Protein AF-V4B164-F1 (afdb_monomer_lite)

Foldseek 3Di:
DDDDPVPDDPVADVVLVVLVVVLVVLQVVVVVVVVVDVPDPDDRLCVVCPVVLVVLVVVCVPDPDHDNVSVSVSSVVSSQSSQLSVLCCCCPVVPVVVVVVLLCVQLVVVVVQLLVQLCVQCVVLQQAADDPCSQVVSLVSSLVSCVVVVPPDVVQSVQKGKDFQCVVVPVVVVPPPDDDDDDDDDPPPRPTSLLRIWMGGNDDPPCCVLVPPVLSVLSRLLSSLLSLLSSLLVLLVVLVVLCVVVVPDDQDPVNVVLVVVSVVLNVVSVVLNCCLVPVQVVVLVVQLVVQSVVDSGNVSNSVSSVVSSVSSCVSNCVPVVVVSVVVSVSSVVSNVSSVVSVVVSDDD

InterPro domains:
  IPR007259 Gamma-tubulin complex component protein [PTHR19302] (4-344)
  IPR040457 Gamma tubulin complex component, C-terminal [PF04130] (96-343)
  IPR041470 Gamma tubulin complex component protein, N-terminal [PF17681] (2-93)
  IPR042241 Gamma tubulin complex component, C-terminal domain superfamily [G3DSA:1.20.120.1900] (96-348)

Radius of gyration: 26.88 Å; chains: 1; bounding box: 70×43×90 Å

Organism: Lottia gigantea (NCBI:txid225164)

Secondary structure (DSSP, 8-state):
----GGGS-TTS-HHHHHHHHHHHHHHHHHHHHHHH-TT-----TTTTTHHHHHHHHHHHHT-SS--HHHHHHHHHHHHHHHHHHHHIIIIIIS-HHHHHHHHHHHHT---HHHHHHHHHHHHHHHSSPPPTTHHHHHHHHHHHHHHHTT-S-HHHHHHEEEEE-GGGTGGGGGGSSS--------------GGGGEEEEE-PPTTGGGTS-HHHHHHHHHHHHHHHHHHHHHHHHHHHHHHHHHTTTS---HHHHHHHHHHHHHHHHHHHHHHIIIIIIIIHHHHHHHHHHHH---HHHHHHHHHHHHHHHHHHTTSS-HHHHHHHHHHHHHHHHHHHHHHHHHS--

pLDDT: mean 81.32, std 16.78, range [24.28, 96.69]

Structure (mmCIF, N/CA/C/O backbone):
data_AF-V4B164-F1
#
_entry.id   AF-V4B164-F1
#
loop_
_atom_site.group_PDB
_atom_site.id
_atom_site.type_symbol
_atom_site.label_atom_id
_atom_site.label_alt_id
_atom_site.label_comp_id
_atom_site.label_asym_id
_atom_site.label_entity_i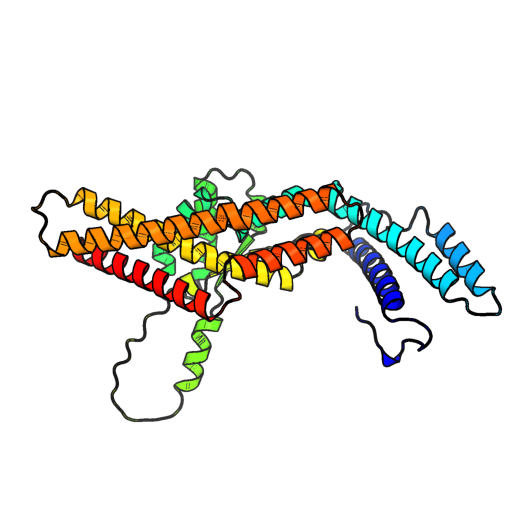d
_atom_site.label_seq_id
_atom_site.pdbx_PDB_ins_code
_atom_site.Cartn_x
_atom_site.Cartn_y
_atom_site.Cartn_z
_atom_site.occupancy
_atom_site.B_iso_or_equiv
_atom_site.auth_seq_id
_atom_site.auth_comp_id
_atom_site.auth_asym_id
_atom_site.auth_atom_id
_atom_site.pdbx_PDB_model_num
ATOM 1 N N . PHE A 1 1 ? -0.036 1.023 -23.096 1.00 75.75 1 PHE A N 1
ATOM 2 C CA . PHE A 1 1 ? 0.100 0.441 -24.445 1.00 75.75 1 PHE A CA 1
ATOM 3 C C . PHE A 1 1 ? 0.038 -1.083 -24.316 1.00 75.75 1 PHE A C 1
ATOM 5 O O . PHE A 1 1 ? -0.139 -1.573 -23.207 1.00 75.75 1 PHE A O 1
ATOM 12 N N . GLY A 1 2 ? 0.071 -1.855 -25.407 1.00 84.00 2 GLY A N 1
ATOM 13 C CA . GLY A 1 2 ? -0.006 -3.320 -25.327 1.00 84.00 2 GLY A CA 1
ATOM 14 C C . GLY A 1 2 ? 0.579 -4.005 -26.557 1.00 84.00 2 GLY A C 1
ATOM 15 O O . GLY A 1 2 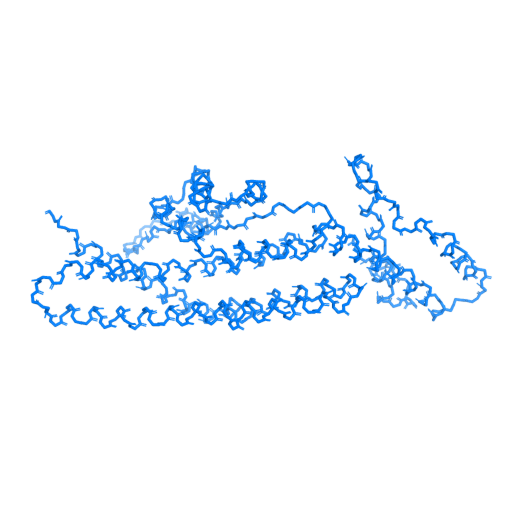? 0.511 -3.461 -27.658 1.00 84.00 2 GLY A O 1
ATOM 16 N N . ILE A 1 3 ? 1.166 -5.190 -26.373 1.00 87.00 3 ILE A N 1
ATOM 17 C CA . ILE A 1 3 ? 1.760 -5.963 -27.472 1.00 87.00 3 ILE A CA 1
ATOM 18 C C . ILE A 1 3 ? 0.650 -6.678 -28.242 1.00 87.00 3 ILE A C 1
ATOM 20 O O . ILE A 1 3 ? -0.055 -7.522 -27.691 1.00 87.00 3 ILE A O 1
ATOM 24 N N . GLN A 1 4 ? 0.523 -6.385 -29.534 1.00 90.50 4 GLN A N 1
ATOM 25 C CA . GLN A 1 4 ? -0.354 -7.133 -30.431 1.00 90.50 4 GLN A CA 1
ATOM 26 C C . GLN A 1 4 ? 0.403 -8.331 -31.008 1.00 90.50 4 GLN A C 1
ATOM 28 O O . GLN A 1 4 ? 1.154 -8.194 -31.971 1.00 90.50 4 GLN A O 1
ATOM 33 N N . ALA A 1 5 ? 0.191 -9.515 -30.423 1.00 86.12 5 ALA A N 1
ATOM 34 C CA . ALA A 1 5 ? 0.885 -10.745 -30.821 1.00 86.12 5 ALA A CA 1
ATOM 35 C C . ALA A 1 5 ? 0.722 -11.081 -32.317 1.00 86.12 5 ALA A C 1
ATOM 37 O O . ALA A 1 5 ? 1.647 -11.600 -32.929 1.00 86.12 5 ALA A O 1
ATOM 38 N N . ASN A 1 6 ? -0.412 -10.710 -32.921 1.00 88.81 6 ASN A N 1
ATOM 39 C CA . ASN A 1 6 ? -0.706 -10.959 -34.337 1.00 88.81 6 ASN A CA 1
ATOM 40 C C . ASN A 1 6 ? 0.160 -10.132 -35.304 1.00 88.81 6 ASN A C 1
ATOM 42 O O . ASN A 1 6 ? 0.270 -10.491 -36.471 1.00 88.81 6 ASN A O 1
ATOM 46 N N . LEU A 1 7 ? 0.743 -9.021 -34.839 1.00 90.56 7 LEU A N 1
ATOM 47 C CA . LEU A 1 7 ? 1.602 -8.140 -35.641 1.00 90.56 7 LEU A CA 1
ATOM 48 C C . LEU A 1 7 ? 3.093 -8.349 -35.350 1.00 90.56 7 LEU A C 1
ATOM 50 O O . LEU A 1 7 ? 3.935 -7.730 -35.999 1.00 90.56 7 LEU A O 1
ATOM 54 N N . LEU A 1 8 ? 3.432 -9.190 -34.369 1.00 90.75 8 LEU A N 1
ATOM 55 C CA . LEU A 1 8 ? 4.815 -9.448 -33.999 1.00 90.75 8 LEU A CA 1
ATOM 56 C C . LEU A 1 8 ? 5.434 -10.460 -34.980 1.00 90.75 8 LEU A C 1
ATOM 58 O O . LEU A 1 8 ? 4.917 -11.573 -35.101 1.00 90.75 8 LEU A O 1
ATOM 62 N N . PRO A 1 9 ? 6.548 -10.131 -35.659 1.00 90.69 9 PRO A N 1
ATOM 63 C CA . PRO A 1 9 ? 7.225 -11.089 -36.524 1.00 90.69 9 PRO A CA 1
ATOM 64 C C . PRO A 1 9 ? 7.684 -12.321 -35.735 1.00 90.69 9 PRO A C 1
ATOM 66 O O . PRO A 1 9 ? 8.306 -12.186 -34.684 1.00 90.69 9 PRO A O 1
ATOM 69 N N . GLY A 1 10 ? 7.434 -13.528 -36.256 1.00 88.81 10 GLY A N 1
ATOM 70 C CA . GLY A 1 10 ? 7.686 -14.783 -35.528 1.00 88.81 10 GLY A CA 1
ATOM 71 C C . GLY A 1 10 ? 9.153 -15.048 -35.156 1.00 88.81 10 GLY A C 1
ATOM 72 O O . GLY A 1 10 ? 9.426 -15.825 -34.246 1.00 88.81 10 GLY A O 1
ATOM 73 N N . TYR A 1 11 ? 10.102 -14.385 -35.821 1.00 89.12 11 TYR A N 1
ATOM 74 C CA . TYR A 1 11 ? 11.533 -14.454 -35.504 1.00 89.12 11 TYR A CA 1
ATOM 75 C C . TYR A 1 11 ? 11.961 -13.493 -34.379 1.00 89.12 11 TYR A C 1
ATOM 77 O O . TYR A 1 11 ? 13.109 -13.553 -33.937 1.00 89.12 11 TYR A O 1
ATOM 85 N N . ILE A 1 12 ? 11.071 -12.610 -33.906 1.00 91.69 12 ILE A N 1
ATOM 86 C CA . ILE A 1 12 ? 11.315 -11.716 -32.769 1.00 91.69 12 ILE A CA 1
ATOM 87 C C . ILE A 1 12 ? 10.631 -12.298 -31.528 1.00 91.69 12 ILE A C 1
ATOM 89 O O . ILE A 1 12 ? 9.403 -12.367 -31.463 1.00 91.69 12 ILE A O 1
ATOM 93 N N . PRO A 1 13 ? 11.398 -12.682 -30.496 1.00 91.94 13 PRO A N 1
ATOM 94 C CA . PRO A 1 13 ? 10.827 -13.163 -29.247 1.00 91.94 13 PRO A CA 1
ATOM 95 C C . PRO A 1 13 ? 9.985 -12.094 -28.536 1.00 91.94 13 PRO A C 1
ATOM 97 O O . PRO A 1 13 ? 10.382 -10.929 -28.463 1.00 91.94 13 PRO A O 1
ATOM 100 N N . ILE A 1 14 ? 8.895 -12.515 -27.884 1.00 90.69 14 ILE A N 1
ATOM 101 C CA . ILE A 1 14 ? 8.024 -11.634 -27.078 1.00 90.69 14 ILE A CA 1
ATOM 102 C C . ILE A 1 14 ? 8.832 -10.858 -26.026 1.00 90.69 14 ILE A C 1
ATOM 104 O O . ILE A 1 14 ? 8.605 -9.670 -25.835 1.00 90.69 14 ILE A O 1
ATOM 108 N N . ARG A 1 15 ? 9.847 -11.489 -25.417 1.00 91.25 15 ARG A N 1
ATOM 109 C CA . ARG A 1 15 ? 10.766 -10.836 -24.465 1.00 91.25 15 ARG A CA 1
ATOM 110 C C . ARG A 1 15 ? 11.450 -9.586 -25.036 1.00 91.25 15 ARG A C 1
ATOM 112 O O . ARG A 1 15 ? 11.636 -8.625 -24.304 1.00 91.25 15 ARG A O 1
ATOM 119 N N . VAL A 1 16 ? 11.807 -9.573 -26.325 1.00 92.19 16 VAL A N 1
ATOM 120 C CA . VAL A 1 16 ? 12.428 -8.405 -26.977 1.00 92.19 16 VAL A CA 1
ATOM 121 C C . VAL A 1 16 ? 11.370 -7.342 -27.269 1.00 92.19 16 VAL A C 1
ATOM 123 O O . VAL A 1 16 ? 11.601 -6.163 -27.019 1.00 92.19 16 VAL A O 1
ATOM 126 N N . ALA A 1 17 ? 10.179 -7.754 -27.709 1.00 92.25 17 ALA A N 1
ATOM 127 C CA . ALA A 1 17 ? 9.048 -6.849 -27.907 1.00 92.25 17 ALA A CA 1
ATOM 128 C C . ALA A 1 17 ? 8.632 -6.134 -26.609 1.00 92.25 17 ALA A C 1
ATOM 130 O O . ALA A 1 17 ? 8.354 -4.939 -26.639 1.00 92.25 17 ALA A O 1
ATOM 131 N N . SER A 1 18 ? 8.656 -6.823 -25.463 1.00 90.75 18 SER A N 1
ATOM 132 C CA . SER A 1 18 ? 8.394 -6.220 -24.149 1.00 90.75 18 SER A CA 1
ATOM 133 C C . SER A 1 18 ? 9.407 -5.135 -23.784 1.00 90.75 18 SER A C 1
ATOM 135 O O . SER A 1 18 ? 9.005 -4.091 -23.279 1.00 90.75 18 SER A O 1
ATOM 137 N N . LYS A 1 19 ? 10.697 -5.330 -24.097 1.00 92.12 19 LYS A N 1
ATOM 138 C CA . LYS A 1 19 ? 11.738 -4.306 -23.885 1.00 92.12 19 LYS A CA 1
ATOM 139 C C . LYS A 1 19 ? 11.482 -3.063 -24.742 1.00 92.12 19 LYS A C 1
ATOM 141 O O . LYS A 1 19 ? 11.600 -1.945 -24.253 1.00 92.12 19 LYS A O 1
ATOM 146 N N . ILE A 1 20 ? 11.098 -3.257 -26.007 1.00 92.38 20 ILE A N 1
ATOM 147 C CA . ILE A 1 20 ? 10.756 -2.158 -26.927 1.00 92.38 20 ILE A CA 1
ATOM 148 C C . ILE A 1 20 ? 9.521 -1.406 -26.427 1.00 92.38 20 ILE A C 1
ATOM 150 O O . ILE A 1 20 ? 9.524 -0.177 -26.405 1.00 92.38 20 ILE A O 1
ATOM 154 N N . LEU A 1 21 ? 8.487 -2.135 -25.994 1.00 91.75 21 LEU A N 1
ATOM 155 C CA . LEU A 1 21 ? 7.279 -1.543 -25.430 1.00 91.75 21 LEU A CA 1
ATOM 156 C C . LEU A 1 21 ? 7.615 -0.692 -24.205 1.00 91.75 21 LEU A C 1
ATOM 158 O O . LEU A 1 21 ? 7.212 0.461 -24.161 1.00 91.75 21 LEU A O 1
ATOM 162 N N . PHE A 1 22 ? 8.397 -1.226 -23.264 1.00 90.31 22 PHE A N 1
ATOM 163 C CA . PHE A 1 22 ? 8.829 -0.495 -22.074 1.00 90.31 22 PHE A CA 1
ATOM 164 C C . PHE A 1 22 ? 9.560 0.806 -22.429 1.00 90.31 22 PHE A C 1
ATOM 166 O O . PHE A 1 22 ? 9.221 1.865 -21.901 1.00 90.31 22 PHE A O 1
ATOM 173 N N . VAL A 1 23 ? 10.529 0.748 -23.350 1.00 89.62 23 VAL A N 1
ATOM 174 C CA . VAL A 1 23 ? 11.261 1.938 -23.814 1.00 89.62 23 VAL A CA 1
ATOM 175 C C . VAL A 1 23 ? 10.299 2.962 -24.418 1.00 89.62 23 VAL A C 1
ATOM 177 O O . VAL A 1 23 ? 10.362 4.137 -24.066 1.00 89.62 23 VAL A O 1
ATOM 180 N N . GLY A 1 24 ? 9.387 2.522 -25.287 1.00 88.75 24 GLY A N 1
ATOM 181 C CA . GLY A 1 24 ? 8.404 3.393 -25.928 1.00 88.75 24 GLY A CA 1
ATOM 182 C C . GLY A 1 24 ? 7.433 4.032 -24.934 1.00 88.75 24 GLY A C 1
ATOM 183 O O . GLY A 1 24 ? 7.238 5.243 -24.972 1.00 88.75 24 GLY A O 1
ATOM 184 N N . GLU A 1 25 ? 6.871 3.247 -24.011 1.00 87.00 25 GLU A N 1
ATOM 185 C CA . GLU A 1 25 ? 5.979 3.743 -22.954 1.00 87.00 25 GLU A CA 1
ATOM 186 C C . GLU A 1 25 ? 6.680 4.778 -22.074 1.00 87.00 25 GLU A C 1
ATOM 188 O O . GLU A 1 25 ? 6.110 5.830 -21.783 1.00 87.00 25 GLU A O 1
ATOM 193 N N . SER A 1 26 ? 7.934 4.504 -21.710 1.00 85.12 26 SER A N 1
ATOM 194 C CA . SER A 1 26 ? 8.754 5.398 -20.899 1.00 85.12 26 SER A CA 1
ATOM 195 C C . SER A 1 26 ? 9.021 6.718 -21.617 1.00 85.12 26 SER A C 1
ATOM 197 O O . SER A 1 26 ? 8.835 7.776 -21.036 1.00 85.12 26 SER A O 1
ATOM 199 N N . VAL A 1 27 ? 9.402 6.690 -22.895 1.00 83.19 27 VAL A N 1
ATOM 200 C CA . VAL A 1 27 ? 9.664 7.918 -23.665 1.00 83.19 27 VAL A CA 1
ATOM 201 C C . VAL A 1 27 ? 8.381 8.724 -23.889 1.00 83.19 27 VAL A C 1
ATOM 203 O O . VAL A 1 27 ? 8.360 9.924 -23.617 1.00 83.19 27 VAL A O 1
ATOM 206 N N . GLN A 1 28 ? 7.295 8.070 -24.311 1.00 83.00 28 GLN A N 1
ATOM 207 C CA . GLN A 1 28 ? 5.996 8.711 -24.543 1.00 83.00 28 GLN A CA 1
ATOM 208 C C . GLN A 1 28 ? 5.478 9.409 -23.281 1.00 83.00 28 GLN A C 1
ATOM 210 O O . GLN A 1 28 ? 4.942 10.516 -23.344 1.00 83.00 28 GLN A O 1
ATOM 215 N N . MET A 1 29 ? 5.635 8.767 -22.124 1.00 78.25 29 MET A N 1
ATOM 216 C CA . MET A 1 29 ? 5.187 9.325 -20.857 1.00 78.25 29 MET A CA 1
ATOM 217 C C . MET A 1 29 ? 5.844 10.678 -20.544 1.00 78.25 29 MET A C 1
ATOM 219 O O . MET A 1 29 ? 5.188 11.574 -20.015 1.00 78.25 29 MET A O 1
ATOM 223 N N . PHE A 1 30 ? 7.117 10.846 -20.895 1.00 74.00 30 PHE A N 1
ATOM 224 C CA . PHE A 1 30 ? 7.841 12.100 -20.686 1.00 74.00 30 PHE A CA 1
ATOM 225 C C . PHE A 1 30 ? 7.496 13.152 -21.741 1.00 74.00 30 PHE A C 1
ATOM 227 O O . PHE A 1 30 ? 7.580 14.349 -21.468 1.00 74.00 30 PHE A O 1
ATOM 234 N N . GLU A 1 31 ? 7.120 12.734 -22.950 1.00 71.25 31 GLU A N 1
ATOM 235 C CA . GLU A 1 31 ? 6.692 13.655 -24.006 1.00 71.25 31 GLU A CA 1
ATOM 236 C C . GLU A 1 31 ? 5.304 14.244 -23.742 1.00 71.25 31 GLU A C 1
ATOM 238 O O . GLU A 1 31 ? 5.114 15.446 -23.932 1.00 71.25 31 GLU A O 1
ATOM 243 N N . ASN A 1 32 ? 4.358 13.435 -23.254 1.00 67.44 32 ASN A N 1
ATOM 244 C CA . ASN A 1 32 ? 3.001 13.896 -22.955 1.00 67.44 32 ASN A CA 1
ATOM 245 C C . ASN A 1 32 ? 2.984 14.976 -21.855 1.00 67.44 32 ASN A C 1
ATOM 247 O O . ASN A 1 32 ? 2.236 15.941 -21.957 1.00 67.44 32 ASN A O 1
ATOM 251 N N . GLU A 1 33 ? 3.847 14.879 -20.841 1.00 62.81 33 GLU A N 1
ATOM 252 C CA . GLU A 1 33 ? 3.868 15.828 -19.713 1.00 62.81 33 GLU A CA 1
ATOM 253 C C . GLU A 1 33 ? 4.566 17.154 -20.001 1.00 62.81 33 GLU A C 1
ATOM 255 O O . GLU A 1 33 ? 4.234 18.170 -19.393 1.00 62.81 33 GLU A O 1
ATOM 260 N N . LYS A 1 34 ? 5.443 17.213 -21.009 1.00 56.69 34 LYS A N 1
ATOM 261 C CA . LYS A 1 34 ? 5.950 18.502 -21.515 1.00 56.69 34 LYS A CA 1
ATOM 262 C C . LYS A 1 34 ? 4.850 19.394 -22.071 1.00 56.69 34 LYS A C 1
ATOM 264 O O . LYS A 1 34 ? 5.016 20.612 -22.106 1.00 56.69 34 LYS A O 1
ATOM 269 N N . GLN A 1 35 ? 3.757 18.796 -22.541 1.00 50.59 35 GLN A N 1
ATOM 270 C CA . GLN A 1 35 ? 2.619 19.532 -23.083 1.00 50.59 35 GLN A CA 1
ATOM 271 C C . GLN A 1 35 ? 1.687 20.028 -21.968 1.00 50.59 35 GLN A C 1
ATOM 273 O O . GLN A 1 35 ? 1.113 21.108 -22.103 1.00 50.59 35 GLN A O 1
ATOM 278 N N . THR A 1 36 ? 1.580 19.291 -20.857 1.00 52.31 36 THR A N 1
ATOM 279 C CA . THR A 1 36 ? 0.699 19.612 -19.721 1.00 52.31 36 THR A CA 1
ATOM 280 C C . THR A 1 36 ? 1.358 20.500 -18.660 1.00 52.31 36 THR A C 1
ATOM 282 O O . THR A 1 36 ? 0.690 21.358 -18.083 1.00 52.31 36 THR A O 1
ATOM 285 N N . SER A 1 37 ? 2.665 20.349 -18.424 1.00 46.47 37 SER A N 1
ATOM 286 C CA . SER A 1 37 ? 3.361 20.909 -17.260 1.00 46.47 37 SER A CA 1
ATOM 287 C C . SER A 1 37 ? 4.600 21.720 -17.673 1.00 46.47 37 SER A C 1
ATOM 289 O O . SER A 1 37 ? 5.683 21.181 -17.875 1.00 46.47 37 SER A O 1
ATOM 291 N N . LYS A 1 38 ? 4.482 23.058 -17.735 1.00 46.81 38 LYS A N 1
ATOM 292 C CA . LYS A 1 38 ? 5.605 23.988 -18.026 1.00 46.81 38 LYS A CA 1
ATOM 293 C C . LYS A 1 38 ? 6.676 24.079 -16.920 1.00 46.81 38 LYS A C 1
ATOM 295 O O . LYS A 1 38 ? 7.645 24.812 -17.089 1.00 46.81 38 LYS A O 1
ATOM 300 N N . ASN A 1 39 ? 6.498 23.376 -15.799 1.00 44.69 39 ASN A N 1
ATOM 301 C CA . ASN A 1 39 ? 7.286 23.577 -14.577 1.00 44.69 39 ASN A CA 1
ATOM 302 C C . ASN A 1 39 ? 8.357 22.508 -14.318 1.00 44.69 39 ASN A C 1
ATOM 304 O O . ASN A 1 39 ? 9.216 22.726 -13.468 1.00 44.69 39 ASN A O 1
ATOM 308 N N . TYR A 1 40 ? 8.358 21.396 -15.058 1.00 46.97 40 TYR A N 1
ATOM 309 C CA . TYR A 1 40 ? 9.448 20.426 -15.007 1.00 46.97 40 TYR A CA 1
ATOM 310 C C . TYR A 1 40 ? 10.322 20.599 -16.245 1.00 46.97 40 TYR A C 1
ATOM 312 O O . TYR A 1 40 ? 9.943 20.237 -17.359 1.00 46.97 40 TYR A O 1
ATOM 320 N N . SER A 1 41 ? 11.520 21.147 -16.049 1.00 44.06 41 SER A N 1
ATOM 321 C CA . SER A 1 41 ? 12.597 21.171 -17.044 1.00 44.06 41 SER A CA 1
ATOM 322 C C . SER A 1 41 ? 13.167 19.763 -17.270 1.00 44.06 41 SER A C 1
ATOM 324 O O . SER A 1 41 ? 14.379 19.579 -17.276 1.00 44.06 41 SER A O 1
ATOM 326 N N . SER A 1 42 ? 12.319 18.745 -17.416 1.00 50.84 42 SER A N 1
ATOM 327 C CA . SER A 1 42 ? 12.765 17.382 -17.675 1.00 50.84 42 SER A CA 1
ATOM 328 C C . SER A 1 42 ? 13.258 17.322 -19.114 1.00 50.84 42 SER A C 1
ATOM 330 O O . SER A 1 42 ? 12.495 17.327 -20.089 1.00 50.84 42 SER A O 1
ATOM 332 N N . GLU A 1 43 ? 14.574 17.327 -19.278 1.00 57.03 43 GLU A N 1
ATOM 333 C CA . GLU A 1 43 ? 15.199 17.003 -20.549 1.00 57.03 43 GLU A CA 1
ATOM 334 C C . GLU A 1 43 ? 14.645 15.647 -21.043 1.00 57.03 43 GLU A C 1
ATOM 336 O O . GLU A 1 43 ? 14.305 14.787 -20.235 1.00 57.03 43 GLU A O 1
ATOM 341 N N . PRO A 1 44 ? 14.418 15.443 -22.358 1.00 61.47 44 PRO A N 1
ATOM 342 C CA . PRO A 1 44 ? 14.057 14.126 -22.871 1.00 61.47 44 PRO A CA 1
ATOM 343 C C . PRO A 1 44 ? 15.053 13.100 -22.343 1.00 61.47 44 PRO A C 1
ATOM 345 O O . PRO A 1 44 ? 16.254 13.322 -22.483 1.00 61.47 44 PRO A O 1
ATOM 348 N N . ILE A 1 45 ? 14.543 11.981 -21.824 1.00 63.69 45 ILE A N 1
ATOM 349 C CA . ILE A 1 45 ? 15.320 10.863 -21.262 1.00 63.69 45 ILE A CA 1
ATOM 350 C C . ILE A 1 45 ? 16.548 10.536 -22.118 1.00 63.69 45 ILE A C 1
ATOM 352 O O . ILE A 1 45 ? 17.613 10.207 -21.616 1.00 63.69 45 ILE A O 1
ATOM 356 N N . LEU A 1 46 ? 16.386 10.631 -23.440 1.00 65.25 46 LEU A N 1
ATOM 357 C CA . LEU A 1 46 ? 17.379 10.215 -24.412 1.00 65.25 46 LEU A CA 1
ATOM 358 C C . LEU A 1 46 ? 18.365 11.320 -24.837 1.00 65.25 46 LEU A C 1
ATOM 360 O O . LEU A 1 46 ? 19.359 10.980 -25.472 1.00 65.25 46 LEU A O 1
ATOM 364 N N . LYS A 1 47 ? 18.152 12.611 -24.525 1.00 66.44 47 LYS A N 1
ATOM 365 C CA . LYS A 1 47 ? 18.802 13.755 -25.218 1.00 66.44 47 LYS A CA 1
ATOM 366 C C . LYS A 1 47 ? 20.316 13.626 -25.403 1.00 66.44 47 LYS A C 1
ATOM 368 O O . LYS A 1 47 ? 20.815 13.946 -26.475 1.00 66.44 47 LYS A O 1
ATOM 373 N N . ASN A 1 48 ? 21.024 13.110 -24.401 1.00 68.75 48 ASN A N 1
ATOM 374 C CA . ASN A 1 48 ? 22.485 13.011 -24.427 1.00 68.75 48 ASN A CA 1
ATOM 375 C C . ASN A 1 48 ? 23.016 11.831 -25.264 1.00 68.75 48 ASN A C 1
ATOM 377 O O . ASN A 1 48 ? 24.198 11.814 -25.597 1.00 68.75 48 ASN A O 1
ATOM 381 N N . ARG A 1 49 ? 22.174 10.843 -25.609 1.00 78.88 49 ARG A N 1
ATOM 382 C CA . ARG A 1 49 ? 22.564 9.633 -26.363 1.00 78.88 49 ARG A CA 1
ATOM 383 C C . ARG A 1 49 ? 21.639 9.269 -27.536 1.00 78.88 49 ARG A C 1
ATOM 385 O O . ARG A 1 49 ? 21.869 8.237 -28.162 1.00 78.88 49 ARG A O 1
ATOM 392 N N . ILE A 1 50 ? 20.643 10.096 -27.892 1.00 81.31 50 ILE A N 1
ATOM 393 C CA . ILE A 1 50 ? 19.769 9.863 -29.071 1.00 81.31 50 ILE A CA 1
ATOM 394 C C . ILE A 1 50 ? 20.607 9.634 -30.326 1.00 81.31 50 ILE A C 1
ATOM 396 O O . ILE A 1 50 ? 20.351 8.685 -31.065 1.00 81.31 50 ILE A O 1
ATOM 400 N N . ASP A 1 51 ? 21.619 10.471 -30.552 1.00 83.19 51 ASP A N 1
ATOM 401 C CA . ASP A 1 51 ? 22.456 10.389 -31.751 1.00 83.19 51 ASP A CA 1
ATOM 402 C C . ASP A 1 51 ? 23.257 9.084 -31.805 1.00 83.19 51 ASP A C 1
ATOM 404 O O . ASP A 1 51 ? 23.455 8.520 -32.879 1.00 83.19 51 ASP A O 1
ATOM 408 N N . GLU A 1 52 ? 23.696 8.581 -30.650 1.00 88.12 52 GLU A N 1
ATOM 409 C CA . GLU A 1 52 ? 24.387 7.295 -30.534 1.00 88.12 52 GLU A CA 1
ATOM 410 C C . GLU A 1 52 ? 23.436 6.138 -30.862 1.00 88.12 52 GLU A C 1
ATOM 412 O O . GLU A 1 52 ? 23.738 5.322 -31.729 1.00 88.12 52 GLU A O 1
ATOM 417 N N . PHE A 1 53 ? 22.251 6.101 -30.246 1.00 88.44 53 PHE A N 1
ATOM 418 C CA . PHE A 1 53 ? 21.266 5.047 -30.504 1.00 88.44 53 PHE A CA 1
ATOM 419 C C . PHE A 1 53 ? 20.736 5.073 -31.941 1.00 88.44 53 PHE A C 1
ATOM 421 O O . PHE A 1 53 ? 20.517 4.023 -32.542 1.00 88.44 53 PHE A O 1
ATOM 428 N N . THR A 1 54 ? 20.575 6.264 -32.517 1.00 87.56 54 THR A N 1
ATOM 429 C CA . THR A 1 54 ? 20.153 6.436 -33.912 1.00 87.56 54 THR A CA 1
ATOM 430 C C . THR A 1 54 ? 21.214 5.898 -34.868 1.00 87.56 54 THR A C 1
ATOM 432 O O . THR A 1 54 ? 20.874 5.199 -35.822 1.00 87.56 54 THR A O 1
ATOM 435 N N . LYS A 1 55 ? 22.501 6.163 -34.600 1.00 90.31 55 LYS A N 1
ATOM 436 C CA . LYS A 1 55 ? 23.613 5.590 -35.373 1.00 90.31 55 LYS A CA 1
ATOM 437 C C . LYS A 1 55 ? 23.647 4.067 -35.261 1.00 90.31 55 LYS A C 1
ATOM 439 O O . LYS A 1 55 ? 23.680 3.409 -36.295 1.00 90.31 55 LYS A O 1
ATOM 444 N N . ASP A 1 56 ? 23.545 3.519 -34.050 1.00 88.75 56 ASP A N 1
ATOM 445 C CA . ASP A 1 56 ? 23.548 2.069 -33.804 1.00 88.75 56 ASP A CA 1
ATOM 446 C C . ASP A 1 56 ? 22.405 1.356 -34.564 1.00 88.75 56 ASP A C 1
ATOM 448 O O . ASP A 1 56 ? 22.613 0.330 -35.219 1.00 88.75 56 ASP A O 1
ATOM 452 N N . LEU A 1 57 ? 21.190 1.919 -34.532 1.00 89.62 57 LEU A N 1
ATOM 453 C CA . LEU A 1 57 ? 20.036 1.393 -35.273 1.00 89.62 57 LEU A CA 1
ATOM 454 C C . LEU A 1 57 ? 20.201 1.544 -36.792 1.00 89.62 57 LEU A C 1
ATOM 456 O O . LEU A 1 57 ? 19.819 0.652 -37.552 1.00 89.62 57 LEU A O 1
ATOM 460 N N . HIS A 1 58 ? 20.796 2.645 -37.248 1.00 90.38 58 HIS A N 1
ATOM 461 C CA . HIS A 1 58 ? 21.061 2.867 -38.665 1.00 90.38 58 HIS A CA 1
ATOM 462 C C . HIS A 1 58 ? 22.133 1.909 -39.210 1.00 90.38 58 HIS A C 1
ATOM 464 O O . HIS A 1 58 ? 21.996 1.403 -40.322 1.00 90.38 58 HIS A O 1
ATOM 470 N N . GLU A 1 59 ? 23.171 1.601 -38.431 1.00 90.12 59 GLU A N 1
ATOM 471 C CA . GLU A 1 59 ? 24.175 0.590 -38.778 1.00 90.12 59 GLU A CA 1
ATOM 472 C C . GLU A 1 59 ? 23.588 -0.823 -38.838 1.00 90.12 59 GLU A C 1
ATOM 474 O O . GLU A 1 59 ? 23.947 -1.595 -39.727 1.00 90.12 59 GLU A O 1
ATOM 479 N N . LEU A 1 60 ? 22.654 -1.162 -37.943 1.00 89.06 60 LEU A N 1
ATOM 480 C CA . LEU A 1 60 ? 21.891 -2.410 -38.038 1.00 89.06 60 LEU A CA 1
ATOM 481 C C . LEU A 1 60 ? 21.045 -2.466 -39.311 1.00 89.06 60 LEU A C 1
ATOM 483 O O . LEU A 1 60 ? 21.027 -3.496 -39.978 1.00 89.06 60 LEU A O 1
ATOM 487 N N . SER A 1 61 ? 20.377 -1.363 -39.661 1.00 88.38 61 SER A N 1
ATOM 488 C CA . SER A 1 61 ? 19.521 -1.280 -40.850 1.00 88.38 61 SER A CA 1
ATOM 489 C C . SER A 1 61 ? 20.286 -1.428 -42.170 1.00 88.38 61 SER A C 1
ATOM 491 O O . SER A 1 61 ? 19.661 -1.723 -43.184 1.00 88.38 61 SER A O 1
ATOM 493 N N . LYS A 1 62 ? 21.606 -1.198 -42.185 1.00 89.56 62 LYS A N 1
ATOM 494 C CA . LYS A 1 62 ? 22.459 -1.346 -43.378 1.00 89.56 62 LYS A CA 1
ATOM 495 C C . LYS A 1 62 ? 22.885 -2.785 -43.663 1.00 89.56 62 LYS A C 1
ATOM 497 O O . LYS A 1 62 ? 23.473 -3.037 -44.710 1.00 89.56 62 LYS A O 1
ATOM 502 N N . ARG A 1 63 ? 22.665 -3.714 -42.731 1.00 89.25 63 ARG A N 1
ATOM 503 C CA . ARG A 1 63 ? 23.062 -5.117 -42.900 1.00 89.25 63 ARG A CA 1
ATOM 504 C C . ARG A 1 63 ? 22.071 -5.830 -43.816 1.00 89.25 63 ARG A C 1
ATOM 506 O O . ARG A 1 63 ? 20.867 -5.656 -43.666 1.00 89.25 63 ARG A O 1
ATOM 513 N N . GLU A 1 64 ? 22.584 -6.654 -44.725 1.00 84.88 64 GLU A N 1
ATOM 514 C CA . GLU A 1 64 ? 21.759 -7.425 -45.669 1.00 84.88 64 GLU A CA 1
ATOM 515 C C . GLU A 1 64 ? 20.991 -8.566 -44.980 1.00 84.88 64 GLU A C 1
ATOM 517 O O . GLU A 1 64 ? 19.891 -8.917 -45.400 1.00 84.88 64 GLU A O 1
ATOM 522 N N . GLU A 1 65 ? 21.530 -9.100 -43.878 1.00 89.44 65 GLU A N 1
ATOM 523 C CA . GLU A 1 65 ? 20.905 -10.160 -43.082 1.00 89.44 65 GLU A CA 1
ATOM 524 C C . GLU A 1 65 ? 20.507 -9.675 -41.681 1.00 89.44 65 GLU A C 1
ATOM 526 O O . GLU A 1 65 ? 21.269 -9.000 -40.977 1.00 89.44 65 GLU A O 1
ATOM 531 N N . PHE A 1 66 ? 19.312 -10.078 -41.235 1.00 88.69 66 PHE A N 1
ATOM 532 C CA . PHE A 1 66 ? 18.823 -9.779 -39.892 1.00 88.69 66 PHE A CA 1
ATOM 533 C C . PHE A 1 66 ? 19.522 -10.653 -38.844 1.00 88.69 66 PHE A C 1
ATOM 535 O O . PHE A 1 66 ? 19.326 -11.866 -38.781 1.00 88.69 66 PHE A O 1
ATOM 542 N N . ASN A 1 67 ? 20.292 -10.017 -37.959 1.00 89.06 67 ASN A N 1
ATOM 543 C CA . ASN A 1 67 ? 20.927 -10.684 -36.828 1.00 89.06 67 ASN A CA 1
ATOM 544 C C . ASN A 1 67 ? 20.192 -10.352 -35.521 1.00 89.06 67 ASN A C 1
ATOM 546 O O . ASN A 1 67 ? 20.351 -9.262 -34.965 1.00 89.06 67 ASN A O 1
ATOM 550 N N . LEU A 1 68 ? 19.435 -11.325 -35.004 1.00 89.06 68 LEU A N 1
ATOM 551 C CA . LEU A 1 68 ? 18.647 -11.174 -33.779 1.00 89.06 68 LEU A CA 1
ATOM 552 C C . LEU A 1 68 ? 19.504 -10.819 -32.554 1.00 89.06 68 LEU A C 1
ATOM 554 O O . LEU A 1 68 ? 19.086 -9.994 -31.749 1.00 89.06 68 LEU A O 1
ATOM 558 N N . MET A 1 69 ? 20.696 -11.406 -32.407 1.00 89.56 69 MET A N 1
ATOM 559 C CA . MET A 1 69 ? 21.564 -11.146 -31.249 1.00 89.56 69 MET A CA 1
ATOM 560 C C . MET A 1 69 ? 22.095 -9.711 -31.255 1.00 89.56 69 MET A C 1
ATOM 562 O O . MET A 1 69 ? 22.127 -9.052 -30.218 1.00 89.56 69 MET A O 1
ATOM 566 N N . ALA A 1 70 ? 22.496 -9.212 -32.428 1.00 90.19 70 ALA A N 1
ATOM 567 C CA . ALA A 1 70 ? 22.959 -7.835 -32.577 1.00 90.19 70 ALA A CA 1
ATOM 568 C C . ALA A 1 70 ? 21.818 -6.831 -32.357 1.00 90.19 70 ALA A C 1
ATOM 570 O O . ALA A 1 70 ? 22.014 -5.824 -31.677 1.00 90.19 70 ALA A O 1
ATOM 571 N N . PHE A 1 71 ? 20.628 -7.135 -32.885 1.00 91.94 71 PHE A N 1
ATOM 572 C CA . PHE A 1 71 ? 19.421 -6.347 -32.658 1.00 91.94 71 PHE A CA 1
ATOM 573 C C . PHE A 1 71 ? 19.065 -6.285 -31.169 1.00 91.94 71 PHE A C 1
ATOM 575 O O . PHE A 1 71 ? 18.946 -5.199 -30.606 1.00 91.94 71 PHE A O 1
ATOM 582 N N . GLU A 1 72 ? 18.976 -7.438 -30.505 1.00 93.19 72 GLU A N 1
ATOM 583 C CA . GLU A 1 72 ? 18.652 -7.507 -29.083 1.00 93.19 72 GLU A CA 1
ATOM 584 C C . GLU A 1 72 ? 19.677 -6.762 -28.221 1.00 93.19 72 GLU A C 1
ATOM 586 O O . GLU A 1 72 ? 19.280 -6.026 -27.323 1.00 93.19 72 GLU A O 1
ATOM 591 N N . LYS A 1 73 ? 20.975 -6.870 -28.527 1.00 92.81 73 LYS A N 1
ATOM 592 C CA . LYS A 1 73 ? 22.024 -6.150 -27.792 1.00 92.81 73 LYS A CA 1
ATOM 593 C C . LYS A 1 73 ? 21.832 -4.631 -27.837 1.00 92.81 73 LYS A C 1
ATOM 595 O O . LYS A 1 73 ? 22.069 -3.957 -26.836 1.00 92.81 73 LYS A O 1
ATOM 600 N N . ILE A 1 74 ? 21.411 -4.089 -28.980 1.00 92.44 74 ILE A N 1
ATOM 601 C CA . ILE A 1 74 ? 21.144 -2.651 -29.125 1.00 92.44 74 ILE A CA 1
ATOM 602 C C . ILE A 1 74 ? 19.867 -2.259 -28.376 1.00 92.44 74 ILE A C 1
ATOM 604 O O . ILE A 1 74 ? 19.876 -1.266 -27.650 1.00 92.44 74 ILE A O 1
ATOM 608 N N . ILE A 1 75 ? 18.808 -3.071 -28.449 1.00 93.44 75 ILE A N 1
ATOM 609 C CA . ILE A 1 75 ? 17.596 -2.855 -27.645 1.00 93.44 75 ILE A CA 1
ATOM 610 C C . ILE A 1 75 ? 17.905 -2.901 -26.141 1.00 93.44 75 ILE A C 1
ATOM 612 O O . ILE A 1 75 ? 17.428 -2.046 -25.400 1.00 93.44 75 ILE A O 1
ATOM 616 N N . ASP A 1 76 ? 18.746 -3.829 -25.684 1.00 92.69 76 ASP A N 1
ATOM 617 C CA . ASP A 1 76 ? 19.164 -3.924 -24.282 1.00 92.69 76 ASP A CA 1
ATOM 618 C C . ASP A 1 76 ? 19.972 -2.717 -23.819 1.00 92.69 76 ASP A C 1
ATOM 620 O O . ASP A 1 76 ? 19.780 -2.239 -22.697 1.00 92.69 76 ASP A O 1
ATOM 624 N N . LYS A 1 77 ? 20.838 -2.188 -24.688 1.00 91.62 77 LYS A N 1
ATOM 625 C CA . LYS A 1 77 ? 21.594 -0.960 -24.427 1.00 91.62 77 LYS A CA 1
ATOM 626 C C . LYS A 1 77 ? 20.654 0.234 -24.231 1.00 91.62 77 LYS A C 1
ATOM 628 O O . LYS A 1 77 ? 20.803 0.961 -23.251 1.00 91.62 77 LYS A O 1
ATOM 633 N N . ILE A 1 78 ? 19.666 0.401 -25.116 1.00 91.38 78 ILE A N 1
ATOM 634 C CA . ILE A 1 78 ? 18.668 1.480 -25.022 1.00 91.38 78 ILE A CA 1
ATOM 635 C C . ILE A 1 78 ? 17.809 1.304 -23.764 1.00 91.38 78 ILE A C 1
ATOM 637 O O . ILE A 1 78 ? 17.658 2.244 -22.987 1.00 91.38 78 ILE A O 1
ATOM 641 N N . ARG A 1 79 ? 17.292 0.093 -23.527 1.00 92.00 79 ARG A N 1
ATOM 642 C CA . ARG A 1 79 ? 16.470 -0.235 -22.354 1.00 92.00 79 ARG A CA 1
ATOM 643 C C . ARG A 1 79 ? 17.192 0.083 -21.050 1.00 92.00 79 ARG A C 1
ATOM 645 O O . ARG A 1 79 ? 16.622 0.755 -20.201 1.00 92.00 79 ARG A O 1
ATOM 652 N N . THR A 1 80 ? 18.438 -0.366 -20.906 1.00 91.50 80 THR A N 1
ATOM 653 C CA . THR A 1 80 ? 19.230 -0.156 -19.683 1.00 91.50 80 THR A CA 1
ATOM 654 C C . THR A 1 80 ? 19.448 1.332 -19.419 1.00 91.50 80 THR A C 1
ATOM 656 O O . THR A 1 80 ? 19.236 1.785 -18.301 1.00 91.50 80 THR A O 1
ATOM 659 N N . TYR A 1 81 ? 19.758 2.114 -20.456 1.00 89.25 81 TYR A N 1
ATOM 660 C CA . TYR A 1 81 ? 19.907 3.563 -20.322 1.00 89.25 81 TYR A CA 1
ATOM 661 C C . TYR A 1 81 ? 18.605 4.257 -19.884 1.00 89.25 81 TYR A C 1
ATOM 663 O O . TYR A 1 81 ? 18.616 5.088 -18.978 1.00 89.25 81 TYR A O 1
ATOM 671 N N . VAL A 1 82 ? 17.469 3.893 -20.492 1.00 89.19 82 VAL A N 1
ATOM 672 C CA . VAL A 1 82 ? 16.153 4.437 -20.115 1.00 89.19 82 VAL A CA 1
ATOM 673 C C . VAL A 1 82 ? 15.781 4.046 -18.684 1.00 89.19 82 VAL A C 1
ATOM 675 O O . VAL A 1 82 ? 15.295 4.888 -17.932 1.00 89.19 82 VAL A O 1
ATOM 678 N N . ALA A 1 83 ? 16.037 2.798 -18.290 1.00 89.69 83 ALA A N 1
ATOM 679 C CA . ALA A 1 83 ? 15.749 2.295 -16.951 1.00 89.69 83 ALA A CA 1
ATOM 680 C C . ALA A 1 83 ? 16.592 2.984 -15.863 1.00 89.69 83 ALA A C 1
ATOM 682 O O . ALA A 1 83 ? 16.055 3.310 -14.806 1.00 89.69 83 ALA A O 1
ATOM 683 N N . GLU A 1 84 ? 17.877 3.245 -16.121 1.00 89.50 84 GLU A N 1
ATOM 684 C CA . GLU A 1 84 ? 18.751 3.994 -15.207 1.00 89.50 84 GLU A CA 1
ATOM 685 C C . GLU A 1 84 ? 18.294 5.448 -15.050 1.00 89.50 84 GLU A C 1
ATOM 687 O O . GLU A 1 84 ? 18.232 5.968 -13.938 1.00 89.50 84 GLU A O 1
ATOM 692 N N . HIS A 1 85 ? 17.919 6.110 -16.147 1.00 86.44 85 HIS A N 1
ATOM 693 C CA . HIS A 1 85 ? 17.452 7.493 -16.084 1.00 86.44 85 HIS A CA 1
ATOM 694 C C . HIS A 1 85 ? 16.098 7.619 -15.368 1.00 86.44 85 HIS A C 1
ATOM 696 O O . HIS A 1 85 ? 15.914 8.503 -14.534 1.00 86.44 85 HIS A O 1
ATOM 702 N N . LEU A 1 86 ? 15.169 6.693 -15.633 1.00 86.75 86 LEU A N 1
ATOM 703 C CA . LEU A 1 86 ? 13.924 6.564 -14.872 1.00 86.75 86 LEU A CA 1
ATOM 704 C C . LEU A 1 86 ? 14.187 6.362 -13.382 1.00 86.75 86 LEU A C 1
ATOM 706 O O . LEU A 1 86 ? 13.494 6.942 -12.550 1.00 86.75 86 LEU A O 1
ATOM 710 N N . TRP A 1 87 ? 15.180 5.539 -13.046 1.00 89.88 87 TRP A N 1
ATOM 711 C CA . TRP A 1 87 ? 15.553 5.299 -11.661 1.00 89.88 87 TRP A CA 1
ATOM 712 C C . TRP A 1 87 ? 16.037 6.586 -10.986 1.00 89.88 87 TRP A C 1
ATOM 714 O O . TRP A 1 87 ? 15.572 6.880 -9.891 1.00 89.88 87 TRP A O 1
ATOM 724 N N . VAL A 1 88 ? 16.890 7.383 -11.639 1.00 87.88 88 VAL A N 1
ATOM 725 C CA . VAL A 1 88 ? 17.366 8.671 -11.094 1.00 87.88 88 VAL A CA 1
ATOM 726 C C . VAL A 1 88 ? 16.196 9.629 -10.864 1.00 87.88 88 VAL A C 1
ATOM 728 O O . VAL A 1 88 ? 16.023 10.132 -9.757 1.00 87.88 88 VAL A O 1
ATOM 731 N N . LEU A 1 89 ? 15.326 9.803 -11.861 1.00 85.38 89 LEU A N 1
ATOM 732 C CA . LEU A 1 89 ? 14.138 10.651 -11.734 1.00 85.38 89 LEU A CA 1
ATOM 733 C C . LEU A 1 89 ? 13.239 10.218 -10.560 1.00 85.38 89 LEU A C 1
ATOM 735 O O . LEU A 1 89 ? 12.741 11.032 -9.780 1.00 85.38 89 LEU A O 1
ATOM 739 N N . ILE A 1 90 ? 12.978 8.918 -10.445 1.00 85.81 90 ILE A N 1
ATOM 740 C CA . ILE A 1 90 ? 11.996 8.411 -9.486 1.00 85.81 90 ILE A CA 1
ATOM 741 C C . ILE A 1 90 ? 12.587 8.341 -8.075 1.00 85.81 90 ILE A C 1
ATOM 743 O O . ILE A 1 90 ? 11.953 8.740 -7.103 1.00 85.81 90 ILE A O 1
ATOM 747 N N . VAL A 1 91 ? 13.805 7.829 -7.942 1.00 85.88 91 VAL A N 1
ATOM 748 C CA . VAL A 1 91 ? 14.419 7.579 -6.636 1.00 85.88 91 VAL A CA 1
ATOM 749 C C . VAL A 1 91 ? 15.110 8.818 -6.084 1.00 85.88 91 VAL A C 1
ATOM 751 O O . VAL A 1 91 ? 14.982 9.071 -4.888 1.00 85.88 91 VAL A O 1
ATOM 754 N N . GLU A 1 92 ? 15.822 9.577 -6.919 1.00 85.25 92 GLU A N 1
ATOM 755 C CA . GLU A 1 92 ? 16.595 10.744 -6.479 1.00 85.25 92 GLU A CA 1
ATOM 756 C C . GLU A 1 92 ? 15.783 12.041 -6.612 1.00 85.25 92 GLU A C 1
ATOM 758 O O . GLU A 1 92 ? 15.646 12.764 -5.629 1.00 85.25 92 GLU A O 1
ATOM 763 N N . GLU A 1 93 ? 15.196 12.329 -7.779 1.00 84.25 93 GLU A N 1
ATOM 764 C CA . GLU A 1 93 ? 14.542 13.633 -8.013 1.00 84.25 93 GLU A CA 1
ATOM 765 C C . GLU A 1 93 ? 13.150 13.757 -7.373 1.00 84.25 93 GLU A C 1
ATOM 767 O O . GLU A 1 93 ? 12.765 14.843 -6.942 1.00 84.25 93 GLU A O 1
ATOM 772 N N . SER A 1 94 ? 12.387 12.662 -7.292 1.00 82.19 94 SER A N 1
ATOM 773 C CA . SER A 1 94 ? 11.034 12.651 -6.700 1.00 82.19 94 SER A CA 1
ATOM 774 C C . SER A 1 94 ? 10.949 11.976 -5.329 1.00 82.19 94 SER A C 1
ATOM 776 O O . SER A 1 94 ? 9.851 11.776 -4.809 1.00 82.19 94 SER A O 1
ATOM 778 N N . ASP A 1 95 ? 12.103 11.669 -4.729 1.00 86.56 95 ASP A N 1
ATOM 779 C CA . ASP A 1 95 ? 12.239 11.122 -3.376 1.00 86.56 95 ASP A CA 1
ATOM 780 C C . ASP A 1 95 ? 11.276 9.953 -3.094 1.00 86.56 95 ASP A C 1
ATOM 782 O O . ASP A 1 95 ? 10.467 9.958 -2.155 1.00 86.56 95 ASP A O 1
ATOM 786 N N . LEU A 1 96 ? 11.366 8.908 -3.929 1.00 89.69 96 LEU A N 1
ATOM 787 C CA . LEU A 1 96 ? 10.549 7.699 -3.787 1.00 89.69 96 LEU A CA 1
ATOM 788 C C . LEU A 1 96 ? 10.585 7.129 -2.360 1.00 89.69 96 LEU A C 1
ATOM 790 O O . LEU A 1 96 ? 9.599 6.562 -1.893 1.00 89.69 96 LEU A O 1
ATOM 794 N N . ARG A 1 97 ? 11.713 7.264 -1.656 1.00 90.75 97 ARG A N 1
ATOM 795 C CA . ARG A 1 97 ? 11.883 6.726 -0.300 1.00 90.75 97 ARG A CA 1
ATOM 796 C C . ARG A 1 97 ? 10.931 7.393 0.680 1.00 90.75 97 ARG A C 1
ATOM 798 O O . ARG A 1 97 ? 10.267 6.701 1.452 1.00 90.75 97 ARG A O 1
ATOM 805 N N . ASN A 1 98 ? 10.834 8.718 0.631 1.00 90.69 98 ASN A N 1
ATOM 806 C CA . ASN A 1 98 ? 9.885 9.442 1.460 1.00 90.69 98 ASN A CA 1
ATOM 807 C C . ASN A 1 98 ? 8.439 9.119 1.066 1.00 90.69 98 ASN A C 1
ATOM 809 O O . ASN A 1 98 ? 7.588 8.939 1.929 1.00 90.69 98 ASN A O 1
ATOM 813 N N . GLN A 1 99 ? 8.162 8.933 -0.221 1.00 90.06 99 GLN A N 1
ATOM 814 C CA . GLN A 1 99 ? 6.817 8.592 -0.697 1.00 90.06 99 GLN A CA 1
ATOM 815 C C . GLN A 1 99 ? 6.376 7.187 -0.269 1.00 90.06 99 GLN A C 1
ATOM 817 O O . GLN A 1 99 ? 5.240 6.997 0.160 1.00 90.06 99 GLN A O 1
ATOM 822 N N . LEU A 1 100 ? 7.284 6.209 -0.282 1.00 92.69 100 LEU A N 1
ATOM 823 C CA . LEU A 1 100 ? 7.039 4.884 0.292 1.00 92.69 100 LEU A CA 1
ATOM 824 C C . LEU A 1 100 ? 6.821 4.950 1.804 1.00 92.69 100 LEU A C 1
ATOM 826 O O . LEU A 1 100 ? 5.948 4.252 2.320 1.00 92.69 100 LEU A O 1
ATOM 830 N N . LYS A 1 101 ? 7.561 5.814 2.508 1.00 92.69 101 LYS A N 1
ATOM 831 C CA . LYS A 1 101 ? 7.337 6.068 3.934 1.00 92.69 101 LYS A CA 1
ATOM 832 C C . LYS A 1 101 ? 5.955 6.671 4.180 1.00 92.69 101 LYS A C 1
ATOM 834 O O . LYS A 1 101 ? 5.254 6.201 5.064 1.00 92.69 101 LYS A O 1
ATOM 839 N N . ILE A 1 102 ? 5.530 7.645 3.379 1.00 91.62 102 ILE A N 1
ATOM 840 C CA . ILE A 1 102 ? 4.189 8.236 3.460 1.00 91.62 102 ILE A CA 1
ATOM 841 C C . ILE A 1 102 ? 3.122 7.160 3.199 1.00 91.62 102 ILE A C 1
ATOM 843 O O . ILE A 1 102 ? 2.181 7.015 3.972 1.00 91.62 102 ILE A O 1
ATOM 847 N N . ILE A 1 103 ? 3.283 6.324 2.174 1.00 92.56 103 ILE A N 1
ATOM 848 C CA . ILE A 1 103 ? 2.341 5.225 1.911 1.00 92.56 103 ILE A CA 1
ATOM 849 C C . ILE A 1 103 ? 2.291 4.239 3.080 1.00 92.56 103 ILE A C 1
ATOM 851 O O . ILE A 1 103 ? 1.202 3.830 3.475 1.00 92.56 103 ILE A O 1
ATOM 855 N N . LYS A 1 104 ? 3.434 3.896 3.678 1.00 94.31 104 LYS A N 1
ATOM 856 C CA . LYS A 1 104 ? 3.489 3.070 4.889 1.00 94.31 104 LYS A CA 1
ATOM 857 C C . LYS A 1 104 ? 2.769 3.746 6.067 1.00 94.31 104 LYS A C 1
ATOM 859 O O . LYS A 1 104 ? 1.958 3.110 6.736 1.00 94.31 104 LYS A O 1
ATOM 864 N N . ASP A 1 105 ? 3.031 5.026 6.306 1.00 92.25 105 ASP A N 1
ATOM 865 C CA . ASP A 1 105 ? 2.459 5.801 7.411 1.00 92.25 105 ASP A CA 1
ATOM 866 C C . ASP A 1 105 ? 0.922 5.818 7.372 1.00 92.25 105 ASP A C 1
ATOM 868 O O . ASP A 1 105 ? 0.288 5.683 8.422 1.00 92.25 105 ASP A O 1
ATOM 872 N N . PHE A 1 106 ? 0.339 5.939 6.174 1.00 91.88 106 PHE A N 1
ATOM 873 C CA . PHE A 1 106 ? -1.107 6.025 5.964 1.00 91.88 106 PHE A CA 1
ATOM 874 C C . PHE A 1 106 ? -1.749 4.653 5.660 1.00 91.88 106 PHE A C 1
ATOM 876 O O . PHE A 1 106 ? -2.556 4.156 6.441 1.00 91.88 106 PHE A O 1
ATOM 883 N N . PHE A 1 107 ? -1.378 3.959 4.579 1.00 93.81 107 PHE A N 1
ATOM 884 C CA . PHE A 1 107 ? -2.021 2.679 4.227 1.00 93.81 107 PHE A CA 1
ATOM 885 C C . PHE A 1 107 ? -1.695 1.537 5.195 1.00 93.81 107 PHE A C 1
ATOM 887 O O . PHE A 1 107 ? -2.520 0.643 5.378 1.00 93.81 107 PHE A O 1
ATOM 894 N N . LEU A 1 108 ? -0.509 1.537 5.809 1.00 95.38 108 LEU A N 1
ATOM 895 C CA . LEU A 1 108 ? -0.071 0.459 6.707 1.00 95.38 108 LEU A CA 1
ATOM 896 C C . LEU A 1 108 ? -0.174 0.838 8.193 1.00 95.38 108 LEU A C 1
ATOM 898 O O . LEU A 1 108 ? 0.283 0.093 9.058 1.00 95.38 108 LEU A O 1
ATOM 902 N N . LEU A 1 109 ? -0.835 1.963 8.494 1.00 93.69 109 LEU A N 1
ATOM 903 C CA . LEU A 1 109 ? -1.037 2.495 9.845 1.00 93.69 109 LEU A CA 1
ATOM 904 C C . LEU A 1 109 ? 0.267 2.781 10.611 1.00 93.69 109 LEU A C 1
ATOM 906 O O . LEU A 1 109 ? 0.292 2.676 11.839 1.00 93.69 109 LEU A O 1
ATOM 910 N N . GLY A 1 110 ? 1.345 3.168 9.917 1.00 90.88 110 GLY A N 1
ATOM 911 C CA . GLY A 1 110 ? 2.609 3.533 10.569 1.00 90.88 110 GLY A CA 1
ATOM 912 C C . GLY A 1 110 ? 2.463 4.699 11.560 1.00 90.88 110 GLY A C 1
ATOM 913 O O . GLY A 1 110 ? 3.143 4.734 12.584 1.00 90.88 110 GLY A O 1
ATOM 914 N N . ARG A 1 111 ? 1.508 5.613 11.324 1.00 89.19 111 ARG A N 1
ATOM 915 C CA . ARG A 1 111 ? 1.143 6.688 12.265 1.00 89.19 111 ARG A CA 1
ATOM 916 C C . ARG A 1 111 ? 0.049 6.247 13.232 1.00 89.19 111 ARG A C 1
ATOM 918 O O . ARG A 1 111 ? -1.105 6.659 13.124 1.00 89.19 111 ARG A O 1
ATOM 925 N N . GLY A 1 112 ? 0.412 5.417 14.206 1.00 89.19 112 GLY A N 1
ATOM 926 C CA . GLY A 1 112 ? -0.541 4.873 15.181 1.00 89.19 112 GLY A CA 1
ATOM 927 C C . GLY A 1 112 ? -1.327 5.934 15.968 1.00 89.19 112 GLY A C 1
ATOM 928 O O . GLY A 1 112 ? -2.513 5.742 16.219 1.00 89.19 112 GLY A O 1
ATOM 929 N N . GLU A 1 113 ? -0.696 7.059 16.313 1.00 90.12 113 GLU A N 1
ATOM 930 C CA . GLU A 1 113 ? -1.319 8.198 17.011 1.00 90.12 113 GLU A CA 1
ATOM 931 C C . GLU A 1 113 ? -2.427 8.878 16.193 1.00 90.12 113 GLU A C 1
ATOM 933 O O . GLU A 1 113 ? -3.504 9.155 16.721 1.00 90.12 113 GLU A O 1
ATOM 938 N N . LEU A 1 114 ? -2.200 9.066 14.888 1.00 91.62 114 LEU A N 1
ATOM 939 C CA . LEU A 1 114 ? -3.185 9.619 13.961 1.00 91.62 114 LEU A CA 1
ATOM 940 C C . LEU A 1 114 ? -4.423 8.729 13.912 1.00 91.62 114 LEU A C 1
ATOM 942 O O . LEU A 1 114 ? -5.543 9.213 14.055 1.00 91.62 114 LEU A O 1
ATOM 946 N N . TYR A 1 115 ? -4.221 7.423 13.737 1.00 92.31 115 TYR A N 1
ATOM 947 C CA . TYR A 1 115 ? -5.332 6.481 13.652 1.00 92.31 115 TYR A CA 1
ATOM 948 C C . TYR A 1 115 ? -6.048 6.289 14.986 1.00 92.31 115 TYR A C 1
ATOM 950 O O . TYR A 1 115 ? -7.254 6.072 14.981 1.00 92.31 115 TYR A O 1
ATOM 958 N N . LEU A 1 116 ? -5.357 6.422 16.119 1.00 92.06 116 LEU A N 1
ATOM 959 C CA . LEU A 1 116 ? -5.998 6.435 17.433 1.00 92.06 116 LEU A CA 1
ATOM 960 C C . LEU A 1 116 ? -6.948 7.633 17.568 1.00 92.06 116 LEU A C 1
ATOM 962 O O . LEU A 1 116 ? -8.116 7.439 17.894 1.00 92.06 116 LEU A O 1
ATOM 966 N N . ALA A 1 117 ? -6.480 8.845 17.250 1.00 91.44 117 ALA A N 1
ATOM 967 C CA . ALA A 1 117 ? -7.308 10.051 17.287 1.00 91.44 117 ALA A CA 1
ATOM 968 C C . ALA A 1 117 ? -8.453 10.008 16.259 1.00 91.44 117 ALA A C 1
ATOM 970 O O . ALA A 1 117 ? -9.578 10.408 16.554 1.00 91.44 117 ALA A O 1
ATOM 971 N N . PHE A 1 118 ? -8.183 9.494 15.057 1.00 92.94 118 PHE A N 1
ATOM 972 C CA . PHE A 1 118 ? -9.187 9.352 14.006 1.00 92.94 118 PHE A CA 1
ATOM 973 C C . PHE A 1 118 ? -10.277 8.348 14.381 1.00 92.94 118 PHE A C 1
ATOM 975 O O . PHE A 1 118 ? -11.452 8.645 14.181 1.00 92.94 118 PHE A O 1
ATOM 982 N N . ILE A 1 119 ? -9.918 7.175 14.918 1.00 92.12 119 ILE A N 1
ATOM 983 C CA . ILE A 1 119 ? -10.905 6.150 15.279 1.00 92.12 119 ILE A CA 1
ATOM 984 C C . ILE A 1 119 ? -11.855 6.675 16.355 1.00 92.12 119 ILE A C 1
ATOM 986 O O . ILE A 1 119 ? -13.065 6.498 16.223 1.00 92.12 119 ILE A O 1
ATOM 990 N N . ASP A 1 120 ? -11.323 7.370 17.361 1.00 89.69 120 ASP A N 1
ATOM 991 C CA . ASP A 1 120 ? -12.115 7.995 18.423 1.00 89.69 120 ASP A CA 1
ATOM 992 C C . ASP A 1 120 ? -13.124 9.014 17.858 1.00 89.69 120 ASP A C 1
ATOM 994 O O . ASP A 1 120 ? -14.326 8.934 18.120 1.00 89.69 120 ASP A O 1
ATOM 998 N N . GLN A 1 121 ? -12.669 9.905 16.970 1.00 89.00 121 GLN A N 1
ATOM 999 C CA . GLN A 1 121 ? -13.536 10.899 16.328 1.00 89.00 121 GLN A CA 1
ATOM 1000 C C . GLN A 1 121 ? -14.560 10.276 15.375 1.00 89.00 121 GLN A C 1
ATOM 1002 O O . GLN A 1 121 ? -15.706 10.716 15.327 1.00 89.00 121 GLN A O 1
ATOM 1007 N N . ALA A 1 122 ? -14.183 9.247 14.619 1.00 88.69 122 ALA A N 1
ATOM 1008 C CA . ALA A 1 122 ? -15.041 8.650 13.602 1.00 88.69 122 ALA A CA 1
ATOM 1009 C C . ALA A 1 122 ? -16.045 7.626 14.165 1.00 88.69 122 ALA A C 1
ATOM 1011 O O . ALA A 1 122 ? -17.006 7.283 13.475 1.00 88.69 122 ALA A O 1
ATOM 1012 N N . GLN A 1 123 ? -15.891 7.169 15.415 1.00 86.31 123 GLN A N 1
ATOM 1013 C CA . GLN A 1 123 ? -16.751 6.144 16.023 1.00 86.31 123 GLN A CA 1
ATOM 1014 C C . GLN A 1 123 ? -18.239 6.511 16.017 1.00 86.31 123 GLN A C 1
ATOM 1016 O O . GLN A 1 123 ? -19.086 5.683 15.671 1.00 86.31 123 GLN A O 1
ATOM 1021 N N . HIS A 1 124 ? -18.583 7.756 16.346 1.00 83.31 124 HIS A N 1
ATOM 1022 C CA . HIS A 1 124 ? -19.977 8.207 16.338 1.00 83.31 124 HIS A CA 1
ATOM 1023 C C . HIS A 1 124 ? -20.543 8.388 14.916 1.00 83.31 124 HIS A C 1
ATOM 1025 O O . HIS A 1 124 ? -21.742 8.225 14.715 1.00 83.31 124 HIS A O 1
ATOM 1031 N N . LEU A 1 125 ? -19.687 8.663 13.924 1.00 83.19 125 LEU A N 1
ATOM 1032 C CA . LEU A 1 125 ? -20.079 8.843 12.520 1.00 83.19 125 LEU A CA 1
ATOM 1033 C C . LEU A 1 125 ? -20.280 7.504 11.796 1.00 83.19 125 LEU A C 1
ATOM 1035 O O . LEU A 1 125 ? -21.154 7.381 10.943 1.00 83.19 125 LEU A O 1
ATOM 1039 N N . LEU A 1 126 ? -19.467 6.499 12.135 1.00 82.62 126 LEU A N 1
ATOM 1040 C CA . LEU A 1 126 ? -19.383 5.213 11.430 1.00 82.62 126 LEU A CA 1
ATOM 1041 C C . LEU A 1 126 ? -20.087 4.048 12.140 1.00 82.62 126 LEU A C 1
ATOM 1043 O O . LEU A 1 126 ? -20.186 2.943 11.592 1.00 82.62 126 LEU A O 1
ATOM 1047 N N . SER A 1 127 ? -20.593 4.278 13.351 1.00 74.62 127 SER A N 1
ATOM 1048 C CA . SER A 1 127 ? -21.426 3.309 14.073 1.00 74.62 127 SER A CA 1
ATOM 1049 C C . SER A 1 127 ? -22.827 3.156 13.469 1.00 74.62 127 SER A C 1
ATOM 1051 O O . SER A 1 127 ? -23.426 2.093 13.623 1.00 74.62 127 SER A O 1
ATOM 1053 N N . SER A 1 128 ? -23.320 4.166 12.744 1.00 71.75 128 SER A N 1
ATOM 1054 C CA . SER A 1 128 ? -24.575 4.121 11.979 1.00 71.75 128 SER A CA 1
ATOM 1055 C C . SER A 1 128 ? -24.348 3.708 10.514 1.00 71.75 128 SER A C 1
ATOM 1057 O O . SER A 1 128 ? -23.208 3.623 10.046 1.00 71.75 128 SER A O 1
ATOM 1059 N N . THR A 1 129 ? -25.429 3.446 9.769 1.00 68.94 129 THR A N 1
ATOM 1060 C CA . THR A 1 129 ? -25.362 3.245 8.311 1.00 68.94 129 THR A CA 1
ATOM 1061 C C . THR A 1 129 ? -24.757 4.466 7.632 1.00 68.94 129 THR A C 1
ATOM 1063 O O . THR A 1 129 ? -25.197 5.590 7.882 1.00 68.94 129 THR A O 1
ATOM 1066 N N . ALA A 1 130 ? -23.811 4.240 6.721 1.00 70.06 130 ALA A N 1
ATOM 1067 C CA . ALA A 1 130 ? -23.231 5.312 5.926 1.00 70.06 130 ALA A CA 1
ATOM 1068 C C . ALA A 1 130 ? -24.294 5.975 5.028 1.00 70.06 130 ALA A C 1
ATOM 1070 O O . ALA A 1 130 ? -25.002 5.304 4.276 1.00 70.06 130 ALA A O 1
ATOM 1071 N N . THR A 1 131 ? -24.384 7.300 5.098 1.00 72.88 131 THR A N 1
ATOM 1072 C CA . THR A 1 131 ? -25.193 8.156 4.225 1.00 72.88 131 THR A CA 1
ATOM 1073 C C . THR A 1 131 ? -24.297 8.852 3.196 1.00 72.88 131 THR A C 1
ATOM 1075 O O . THR A 1 131 ? -23.068 8.799 3.264 1.00 72.88 131 THR A O 1
ATOM 1078 N N . SER A 1 132 ? -24.895 9.539 2.218 1.00 71.00 132 SER A N 1
ATOM 1079 C CA . SER A 1 132 ? -24.142 10.270 1.189 1.00 71.00 132 SER A CA 1
ATOM 1080 C C . SER A 1 132 ? -23.262 11.397 1.749 1.00 71.00 132 SER A C 1
ATOM 1082 O O . SER A 1 132 ? -22.299 11.789 1.096 1.00 71.00 132 SER A O 1
ATOM 1084 N N . THR A 1 133 ? -23.568 11.921 2.942 1.00 80.50 133 THR A N 1
ATOM 1085 C CA . THR A 1 133 ? -22.777 12.975 3.604 1.00 80.50 133 THR A CA 1
ATOM 1086 C C . THR A 1 133 ? -21.636 12.416 4.447 1.00 80.50 133 THR A C 1
ATOM 1088 O O . THR A 1 133 ? -20.635 13.103 4.633 1.00 80.50 133 THR A O 1
ATOM 1091 N N . THR A 1 134 ? -21.724 11.151 4.877 1.00 82.06 134 THR A N 1
ATOM 1092 C CA . THR A 1 134 ? -20.743 10.532 5.777 1.00 82.06 134 THR A CA 1
ATOM 1093 C C . THR A 1 134 ? -19.324 10.592 5.209 1.00 82.06 134 THR A C 1
ATOM 1095 O O . THR A 1 134 ? -18.372 10.755 5.963 1.00 82.06 134 THR A O 1
ATOM 1098 N N . GLN A 1 135 ? -19.146 10.528 3.883 1.00 85.00 135 GLN A N 1
ATOM 1099 C CA . GLN A 1 135 ? -17.813 10.645 3.284 1.00 85.00 135 GLN A CA 1
ATOM 1100 C C . GLN A 1 135 ? -17.179 12.011 3.578 1.00 85.00 135 GLN A C 1
ATOM 1102 O O . GLN A 1 135 ? -15.997 12.076 3.909 1.00 85.00 135 GLN A O 1
ATOM 1107 N N . HIS A 1 136 ? -17.941 13.099 3.469 1.00 86.44 136 HIS A N 1
ATOM 1108 C CA . HIS A 1 136 ? -17.436 14.436 3.769 1.00 86.44 136 HIS A CA 1
ATOM 1109 C C . HIS A 1 136 ? -17.090 14.570 5.257 1.00 86.44 136 HIS A C 1
ATOM 1111 O O . HIS A 1 136 ? -15.985 14.999 5.591 1.00 86.44 136 HIS A O 1
ATOM 1117 N N . ASP A 1 137 ? -17.988 14.108 6.129 1.00 87.88 137 ASP A N 1
ATOM 1118 C CA . ASP A 1 137 ? -17.832 14.200 7.583 1.00 87.88 137 ASP A CA 1
ATOM 1119 C C . ASP A 1 137 ? -16.619 13.397 8.084 1.00 87.88 137 ASP A C 1
ATOM 1121 O O . ASP A 1 137 ? -15.847 13.878 8.912 1.00 87.88 137 ASP A O 1
ATOM 1125 N N . ILE A 1 138 ? -16.380 12.203 7.526 1.00 89.31 138 ILE A N 1
ATOM 1126 C CA . ILE A 1 138 ? -15.194 11.389 7.835 1.00 89.31 138 ILE A CA 1
ATOM 1127 C C . ILE A 1 138 ? -13.908 12.079 7.384 1.00 89.31 138 ILE A C 1
ATOM 1129 O O . ILE A 1 138 ? -12.917 12.048 8.110 1.00 89.31 138 ILE A O 1
ATOM 1133 N N . ASN A 1 139 ? -13.887 12.672 6.187 1.00 88.94 139 ASN A N 1
ATOM 1134 C CA . ASN A 1 139 ? -12.695 13.381 5.718 1.00 88.94 139 ASN A CA 1
ATOM 1135 C C . ASN A 1 139 ? -12.400 14.598 6.606 1.00 88.94 139 ASN A C 1
ATOM 1137 O O . ASN A 1 139 ? -11.237 14.855 6.913 1.00 88.94 139 ASN A O 1
ATOM 1141 N N . LEU A 1 140 ? -13.433 15.298 7.088 1.00 88.69 140 LEU A N 1
ATOM 1142 C CA . LEU A 1 140 ? -13.270 16.373 8.064 1.00 88.69 140 LEU A CA 1
ATOM 1143 C C . LEU A 1 140 ? -12.739 15.846 9.406 1.00 88.69 140 LEU A C 1
ATOM 1145 O O . LEU A 1 140 ? -11.797 16.422 9.946 1.00 88.69 140 LEU A O 1
ATOM 1149 N N . ALA A 1 141 ? -13.277 14.732 9.912 1.00 89.62 141 ALA A N 1
ATOM 1150 C CA . ALA A 1 141 ? -12.770 14.075 11.118 1.00 89.62 141 ALA A CA 1
ATOM 1151 C C . ALA A 1 141 ? -11.303 13.639 10.951 1.00 89.62 141 ALA A C 1
ATOM 1153 O O . ALA A 1 141 ? -10.479 13.833 11.835 1.00 89.62 141 ALA A O 1
ATOM 1154 N N . PHE A 1 142 ? -10.917 13.129 9.783 1.00 89.88 142 PHE A N 1
ATOM 1155 C CA . PHE A 1 142 ? -9.528 12.768 9.501 1.00 89.88 142 PHE A CA 1
ATOM 1156 C C . PHE A 1 142 ? -8.589 13.984 9.497 1.00 89.88 142 PHE A C 1
ATOM 1158 O O . PHE A 1 142 ? -7.489 13.929 10.054 1.00 89.88 142 PHE A O 1
ATOM 1165 N N . GLN A 1 143 ? -9.032 15.115 8.942 1.00 88.94 143 GLN A N 1
ATOM 1166 C CA . GLN A 1 143 ? -8.291 16.379 9.005 1.00 88.94 143 GLN A CA 1
ATOM 1167 C C . GLN A 1 143 ? -8.184 16.913 10.443 1.00 88.94 143 GLN A C 1
ATOM 1169 O O . GLN A 1 143 ? -7.118 17.376 10.850 1.00 88.94 143 GLN A O 1
ATOM 1174 N N . GLN A 1 144 ? -9.254 16.817 11.235 1.00 88.38 144 GLN A N 1
ATOM 1175 C CA . GLN A 1 144 ? -9.255 17.208 12.648 1.00 88.38 144 GLN A CA 1
ATOM 1176 C C . GLN A 1 144 ? -8.315 16.331 13.483 1.00 88.38 144 GLN A C 1
ATOM 1178 O O . GLN A 1 144 ? -7.490 16.860 14.227 1.00 88.38 144 GLN A O 1
ATOM 1183 N N . ALA A 1 145 ? -8.367 15.009 13.318 1.00 88.88 145 ALA A N 1
ATOM 1184 C CA . ALA A 1 145 ? -7.443 14.075 13.956 1.00 88.88 145 ALA A CA 1
ATOM 1185 C C . ALA A 1 145 ? -5.982 14.397 13.609 1.00 88.88 145 ALA A C 1
ATOM 1187 O O . ALA A 1 145 ? -5.123 14.415 14.488 1.00 88.88 145 ALA A O 1
ATOM 1188 N N . SER A 1 146 ? -5.711 14.742 12.350 1.00 86.94 146 SER A N 1
ATOM 1189 C CA . SER A 1 146 ? -4.368 15.127 11.903 1.00 86.94 146 SER A CA 1
ATOM 1190 C C . SER A 1 146 ? -3.864 16.406 12.573 1.00 86.94 146 SER A C 1
ATOM 1192 O O . SER A 1 146 ? -2.707 16.473 12.991 1.00 86.94 146 SER A O 1
ATOM 1194 N N . ARG A 1 147 ? -4.737 17.407 12.738 1.00 86.12 147 ARG A N 1
ATOM 1195 C CA . ARG A 1 147 ? -4.416 18.650 13.457 1.00 86.12 147 ARG A CA 1
ATOM 1196 C C . ARG A 1 147 ? -4.167 18.416 14.942 1.00 86.12 147 ARG A C 1
ATOM 1198 O O . ARG A 1 147 ? -3.243 19.004 15.496 1.00 86.12 147 ARG A O 1
ATOM 1205 N N . ASN A 1 148 ? -4.935 17.527 15.569 1.00 84.81 148 ASN A N 1
ATOM 1206 C CA . ASN A 1 148 ? -4.762 17.183 16.982 1.00 84.81 148 ASN A CA 1
ATOM 1207 C C . ASN A 1 148 ? -3.405 16.530 17.270 1.00 84.81 148 ASN A C 1
ATOM 1209 O O . ASN A 1 148 ? -2.856 16.707 18.352 1.00 84.81 148 ASN A O 1
ATOM 1213 N N . VAL A 1 149 ? -2.856 15.812 16.292 1.00 86.25 149 VAL A N 1
ATOM 1214 C CA . VAL A 1 149 ? -1.546 15.152 16.377 1.00 86.25 149 VAL A CA 1
ATOM 1215 C C . VAL A 1 149 ? -0.406 16.077 15.909 1.00 86.25 149 VAL A C 1
ATOM 1217 O O . VAL A 1 149 ? 0.746 15.668 15.826 1.00 86.25 149 VAL A O 1
ATOM 1220 N N . LEU A 1 150 ? -0.692 17.360 15.641 1.00 79.44 150 LEU A N 1
ATOM 1221 C CA . LEU A 1 150 ? 0.292 18.362 15.206 1.00 79.44 150 LEU A CA 1
ATOM 1222 C C . LEU A 1 150 ? 1.064 17.938 13.941 1.00 79.44 150 LEU A C 1
ATOM 1224 O O . LEU A 1 150 ? 2.263 18.197 13.806 1.00 79.44 150 LEU A O 1
ATOM 1228 N N . MET A 1 151 ? 0.371 17.290 12.999 1.00 76.38 151 MET A N 1
ATOM 1229 C CA . MET A 1 151 ? 0.930 16.948 11.690 1.00 76.38 151 MET A CA 1
ATOM 1230 C C . MET A 1 151 ? 1.382 18.227 10.970 1.00 76.38 151 MET A C 1
ATOM 1232 O O . MET A 1 151 ? 0.575 19.115 10.708 1.00 76.38 151 MET A O 1
ATOM 1236 N N . GLN A 1 152 ? 2.677 18.318 10.661 1.00 67.06 152 GLN A N 1
ATOM 1237 C CA . GLN A 1 152 ? 3.293 19.537 10.120 1.00 67.06 152 GLN A CA 1
ATOM 1238 C C . GLN A 1 152 ? 2.963 19.775 8.635 1.00 67.06 152 GLN A C 1
ATOM 1240 O O . GLN A 1 152 ? 2.900 20.922 8.203 1.00 67.06 152 GLN A O 1
ATOM 1245 N N . ASP A 1 153 ? 2.700 18.709 7.872 1.00 73.44 153 ASP A N 1
ATOM 1246 C CA . ASP A 1 153 ? 2.459 18.774 6.426 1.00 73.44 153 ASP A CA 1
ATOM 1247 C C . ASP A 1 153 ? 0.967 18.630 6.077 1.00 73.44 15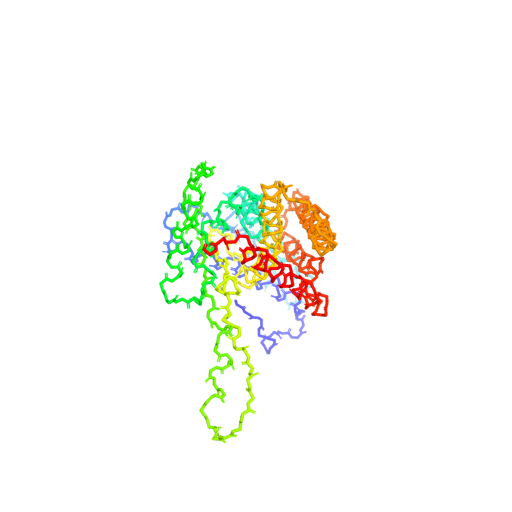3 ASP A C 1
ATOM 1249 O O . ASP A 1 153 ? 0.485 17.548 5.731 1.00 73.44 153 ASP A O 1
ATOM 1253 N N . GLU A 1 154 ? 0.216 19.738 6.116 1.00 69.88 154 GLU A N 1
ATOM 1254 C CA . GLU A 1 154 ? -1.194 19.756 5.679 1.00 69.88 154 GLU A CA 1
ATOM 1255 C C . GLU A 1 154 ? -1.361 19.445 4.175 1.00 69.88 154 GLU A C 1
ATOM 1257 O O . GLU A 1 154 ? -2.422 18.982 3.754 1.00 69.88 154 GLU A O 1
ATOM 1262 N N . SER A 1 155 ? -0.320 19.641 3.356 1.00 74.62 155 SER A N 1
ATOM 1263 C CA . SER A 1 155 ? -0.338 19.322 1.919 1.00 74.62 155 SER A CA 1
ATOM 1264 C C . SER A 1 155 ? -0.492 17.822 1.651 1.00 74.62 155 SER A C 1
ATOM 1266 O O . SER A 1 155 ? -1.190 17.435 0.714 1.00 74.62 155 SER A O 1
ATOM 1268 N N . LEU A 1 156 ? 0.087 16.970 2.504 1.00 75.50 156 LEU A N 1
ATOM 1269 C CA . LEU A 1 156 ? -0.051 15.516 2.411 1.00 75.50 156 LEU A CA 1
ATOM 1270 C C . LEU A 1 156 ? -1.493 15.080 2.684 1.00 75.50 156 LEU A C 1
ATOM 1272 O O . LEU A 1 156 ? -1.997 14.164 2.049 1.00 75.50 156 LEU A O 1
ATOM 1276 N N . LEU A 1 157 ? -2.210 15.769 3.571 1.00 72.19 157 LEU A N 1
ATOM 1277 C CA . LEU A 1 157 ? -3.609 15.437 3.862 1.00 72.19 157 LEU A CA 1
ATOM 1278 C C . LEU A 1 157 ? -4.537 15.681 2.672 1.00 72.19 157 LEU A C 1
ATOM 1280 O O . LEU A 1 157 ? -5.600 15.076 2.608 1.00 72.19 157 LEU A O 1
ATOM 1284 N N . GLN A 1 158 ? -4.150 16.539 1.727 1.00 75.06 158 GLN A N 1
ATOM 1285 C CA . GLN A 1 158 ? -4.921 16.773 0.506 1.00 75.06 158 GLN A CA 1
ATOM 1286 C C . GLN A 1 158 ? -4.692 15.687 -0.552 1.00 75.06 158 GLN A C 1
ATOM 1288 O O . GLN A 1 158 ? -5.524 15.527 -1.445 1.00 75.06 158 GLN A O 1
ATOM 1293 N N . THR A 1 159 ? -3.591 14.931 -0.470 1.00 80.31 159 THR A N 1
ATOM 1294 C CA . THR A 1 159 ? -3.342 13.813 -1.391 1.00 80.31 159 THR A CA 1
ATOM 1295 C C . THR A 1 159 ? -4.084 12.552 -0.967 1.00 80.31 159 THR A C 1
ATOM 1297 O O . THR A 1 159 ? -4.374 11.712 -1.817 1.00 80.31 159 THR A O 1
ATOM 1300 N N . PHE A 1 160 ? -4.433 12.419 0.313 1.00 83.50 160 PHE A N 1
ATOM 1301 C CA . PHE A 1 160 ? -5.218 11.305 0.832 1.00 83.50 160 PHE A CA 1
ATOM 1302 C C . PHE A 1 160 ? -6.694 11.673 0.962 1.00 83.50 160 PHE A C 1
ATOM 1304 O O . PHE A 1 160 ? -7.060 12.728 1.466 1.00 83.50 160 PHE A O 1
ATOM 1311 N N . THR A 1 161 ? -7.574 10.782 0.523 1.00 83.56 161 THR A N 1
ATOM 1312 C CA . THR A 1 161 ? -9.021 10.951 0.676 1.00 83.56 161 THR A CA 1
ATOM 1313 C C . THR A 1 161 ? -9.622 9.644 1.153 1.00 83.56 161 THR A C 1
ATOM 1315 O O . THR A 1 161 ? -9.422 8.592 0.543 1.00 83.56 161 THR A O 1
ATOM 1318 N N . LEU A 1 162 ? -10.370 9.705 2.250 1.00 85.19 162 LEU A N 1
ATOM 1319 C CA . LEU A 1 162 ? -11.150 8.574 2.723 1.00 85.19 162 LEU A CA 1
ATOM 1320 C C . LEU A 1 162 ? -12.402 8.441 1.858 1.00 85.19 162 LEU A C 1
ATOM 1322 O O . LEU A 1 162 ? -13.142 9.402 1.643 1.00 85.19 162 LEU A O 1
ATOM 1326 N N . THR A 1 163 ? -12.625 7.243 1.340 1.00 83.94 163 THR A N 1
ATOM 1327 C CA . THR A 1 163 ? -13.744 6.924 0.452 1.00 83.94 163 THR A CA 1
ATOM 1328 C C . THR A 1 163 ? -14.723 6.008 1.168 1.00 83.94 163 THR A C 1
ATOM 1330 O O . THR A 1 163 ? -14.326 5.192 2.001 1.00 83.94 163 THR A O 1
ATOM 1333 N N . ILE A 1 164 ? -16.014 6.149 0.860 1.00 78.62 164 ILE A N 1
ATOM 1334 C CA . ILE A 1 164 ? -17.040 5.214 1.322 1.00 78.62 164 ILE A CA 1
ATOM 1335 C C . ILE A 1 164 ? -17.536 4.424 0.118 1.00 78.62 164 ILE A C 1
ATOM 1337 O O . ILE A 1 164 ? -18.285 4.922 -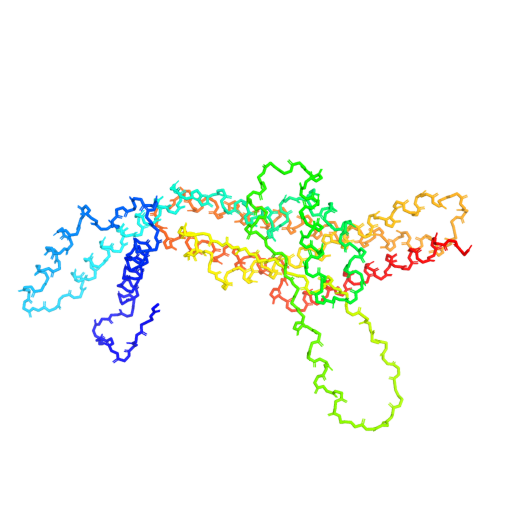0.721 1.00 78.62 164 ILE A O 1
ATOM 1341 N N . THR A 1 165 ? -17.135 3.162 0.048 1.00 67.38 165 THR A N 1
ATOM 1342 C CA . THR A 1 165 ? -17.550 2.250 -1.014 1.00 67.38 165 THR A CA 1
ATOM 1343 C C . THR A 1 165 ? -18.862 1.579 -0.610 1.00 67.38 165 THR A C 1
ATOM 1345 O O . THR A 1 165 ? -18.870 0.520 0.012 1.00 67.38 165 THR A O 1
ATOM 1348 N N . LEU A 1 166 ? -19.992 2.192 -0.980 1.00 57.41 166 LEU A N 1
ATOM 1349 C CA . LEU A 1 166 ? -21.347 1.681 -0.697 1.00 57.41 166 LEU A CA 1
ATOM 1350 C C . LEU A 1 166 ? -21.695 0.394 -1.478 1.00 57.41 166 LEU A C 1
ATOM 1352 O O . LEU A 1 166 ? -22.786 -0.154 -1.331 1.00 57.41 166 LEU A O 1
ATOM 1356 N N . THR A 1 167 ? -20.786 -0.119 -2.313 1.00 48.72 167 THR A N 1
ATOM 1357 C CA . THR A 1 167 ? -21.001 -1.304 -3.159 1.00 48.72 167 THR A CA 1
ATOM 1358 C C . THR A 1 167 ? -21.213 -2.596 -2.364 1.00 48.72 167 THR A C 1
ATOM 1360 O O . THR A 1 167 ? -21.696 -3.565 -2.938 1.00 48.72 167 THR A O 1
ATOM 1363 N N . PHE A 1 168 ? -20.907 -2.620 -1.061 1.00 43.94 168 PHE A N 1
ATOM 1364 C CA . PHE A 1 168 ? -21.245 -3.738 -0.167 1.00 43.94 168 PHE A CA 1
ATOM 1365 C C . PHE A 1 168 ? -22.716 -3.740 0.285 1.00 43.94 168 PHE A C 1
ATOM 1367 O O . PHE A 1 168 ? -23.243 -4.797 0.610 1.00 43.94 168 PHE A O 1
ATOM 1374 N N . ILE A 1 169 ? -23.412 -2.602 0.194 1.00 41.69 169 ILE A N 1
ATOM 1375 C CA . ILE A 1 169 ? -24.827 -2.467 0.582 1.00 41.69 169 ILE A CA 1
ATOM 1376 C C . ILE A 1 169 ? -25.760 -2.968 -0.540 1.00 41.69 169 ILE A C 1
ATOM 1378 O O . ILE A 1 169 ? -26.849 -3.490 -0.297 1.00 41.69 169 ILE A O 1
ATOM 1382 N N . LEU A 1 170 ? -25.333 -2.848 -1.800 1.00 39.41 170 LEU A N 1
ATOM 1383 C CA . LEU A 1 170 ? -26.182 -3.094 -2.970 1.00 39.41 170 LEU A CA 1
ATOM 1384 C C . LEU A 1 170 ? -26.374 -4.559 -3.427 1.00 39.41 170 LEU A C 1
ATOM 1386 O O . LEU A 1 170 ? -27.397 -4.790 -4.077 1.00 39.41 170 LEU A O 1
ATOM 1390 N N . PRO A 1 171 ? -25.553 -5.583 -3.090 1.00 37.84 171 PRO A N 1
ATOM 1391 C CA . PRO A 1 171 ? -25.857 -6.955 -3.507 1.00 37.84 171 PRO A CA 1
ATOM 1392 C C . PRO A 1 171 ? -27.121 -7.507 -2.831 1.00 37.84 171 PRO A C 1
ATOM 1394 O O . PRO A 1 171 ? -27.697 -8.479 -3.313 1.00 37.84 171 PRO A O 1
ATOM 1397 N N . ARG A 1 172 ? -27.578 -6.896 -1.725 1.00 35.44 172 ARG A N 1
ATOM 1398 C CA . ARG A 1 172 ? -28.798 -7.304 -1.008 1.00 35.44 172 ARG A CA 1
ATOM 1399 C C . ARG A 1 172 ? -30.061 -6.540 -1.403 1.00 35.44 172 ARG A C 1
ATOM 1401 O O . ARG A 1 172 ? -31.149 -7.039 -1.147 1.00 35.44 172 ARG A O 1
ATOM 1408 N N . LEU A 1 173 ? -29.959 -5.387 -2.067 1.00 39.62 173 LEU A N 1
ATOM 1409 C CA . LEU A 1 173 ? -31.147 -4.634 -2.503 1.00 39.62 173 LEU A CA 1
ATOM 1410 C C . LEU A 1 173 ? -31.724 -5.121 -3.842 1.00 39.62 173 LEU A C 1
ATOM 1412 O O . LEU A 1 173 ? -32.882 -4.841 -4.139 1.00 39.62 173 LEU A O 1
ATOM 1416 N N . GLN A 1 174 ? -30.976 -5.900 -4.630 1.00 32.94 174 GLN A N 1
ATOM 1417 C CA . GLN A 1 174 ? -31.479 -6.457 -5.895 1.00 32.94 174 GLN A CA 1
ATOM 1418 C C . GLN A 1 174 ? -32.283 -7.763 -5.754 1.00 32.94 174 GLN A C 1
ATOM 1420 O O . GLN A 1 174 ? -32.753 -8.281 -6.761 1.00 32.94 174 GLN A O 1
ATOM 1425 N N . THR A 1 175 ? -32.506 -8.282 -4.540 1.00 33.06 175 THR A N 1
ATOM 1426 C CA . THR A 1 175 ? -33.341 -9.485 -4.314 1.00 33.06 175 THR A CA 1
ATOM 1427 C C . THR A 1 175 ? -34.672 -9.220 -3.601 1.00 33.06 175 THR A C 1
ATOM 1429 O O . THR A 1 175 ? -35.420 -10.161 -3.367 1.00 33.06 175 THR A O 1
ATOM 1432 N N . VAL A 1 176 ? -35.028 -7.962 -3.304 1.00 33.59 176 VAL A N 1
ATOM 1433 C CA . VAL A 1 176 ? -36.276 -7.636 -2.570 1.00 33.59 176 VAL A CA 1
ATOM 1434 C C . VAL A 1 176 ? -37.458 -7.282 -3.489 1.00 33.59 176 VAL A C 1
ATOM 1436 O O . VAL A 1 176 ? -38.600 -7.236 -3.039 1.00 33.59 176 VAL A O 1
ATOM 1439 N N . PHE A 1 177 ? -37.254 -7.133 -4.799 1.00 33.78 177 PHE A N 1
ATOM 1440 C CA . PHE A 1 177 ? -38.373 -7.022 -5.740 1.00 33.78 177 PHE A CA 1
ATOM 1441 C C . PHE A 1 177 ? -38.692 -8.387 -6.352 1.00 33.78 177 PHE A C 1
ATOM 1443 O O . PHE A 1 177 ? -38.183 -8.719 -7.416 1.00 33.78 177 PHE A O 1
ATOM 1450 N N . VAL A 1 178 ? -39.539 -9.136 -5.632 1.00 33.88 178 VAL A N 1
ATOM 1451 C CA . VAL A 1 178 ? -40.501 -10.185 -6.054 1.00 33.88 178 VAL A CA 1
ATOM 1452 C C . VAL A 1 178 ? -40.436 -11.375 -5.087 1.00 33.88 178 VAL A C 1
ATOM 1454 O O . VAL A 1 178 ? -39.623 -12.279 -5.263 1.00 33.88 178 VAL A O 1
ATOM 1457 N N . SER A 1 179 ? -41.317 -11.387 -4.077 1.00 28.58 179 SER A N 1
ATOM 1458 C CA . SER A 1 179 ? -42.261 -12.488 -3.767 1.00 28.58 179 SER A CA 1
ATOM 1459 C C . SER A 1 179 ? -42.823 -12.367 -2.346 1.00 28.58 179 SER A C 1
ATOM 1461 O O . SER A 1 179 ? -42.093 -12.188 -1.376 1.00 28.58 179 SER A O 1
ATOM 1463 N N . GLU A 1 180 ? -44.147 -12.460 -2.255 1.00 34.66 180 GLU A N 1
ATOM 1464 C CA . GLU A 1 180 ? -44.961 -12.430 -1.042 1.00 34.66 180 GLU A CA 1
ATOM 1465 C C . GLU A 1 180 ? -44.761 -13.658 -0.133 1.00 34.66 180 GLU A C 1
ATOM 1467 O O . GLU A 1 180 ? -44.535 -14.773 -0.600 1.00 34.66 180 GLU A O 1
ATOM 1472 N N . SER A 1 181 ? -45.037 -13.438 1.159 1.00 30.84 181 SER A N 1
ATOM 1473 C CA . SER A 1 181 ? -45.405 -14.409 2.207 1.00 30.84 181 SER A CA 1
ATOM 1474 C C . SER A 1 181 ? -44.309 -15.307 2.813 1.00 30.84 181 SER A C 1
ATOM 1476 O O . SER A 1 181 ? -43.672 -16.108 2.141 1.00 30.84 181 SER A O 1
ATOM 1478 N N . GLY A 1 182 ? -44.177 -15.234 4.146 1.00 24.28 182 GLY A N 1
ATOM 1479 C CA . GLY A 1 182 ? -43.480 -16.237 4.959 1.00 24.28 182 GLY A CA 1
ATOM 1480 C C . GLY A 1 182 ? -42.546 -15.647 6.014 1.00 24.28 182 GLY A C 1
ATOM 1481 O O . GLY A 1 182 ? -41.464 -15.168 5.712 1.00 24.28 182 GLY A O 1
ATOM 1482 N N . SER A 1 183 ? -42.970 -15.711 7.272 1.00 36.28 183 SER A N 1
ATOM 1483 C CA . SER A 1 183 ? -42.230 -15.343 8.481 1.00 36.28 183 SER A CA 1
ATOM 1484 C C . SER A 1 183 ? -40.840 -15.987 8.587 1.00 36.28 183 SER A C 1
ATOM 1486 O O . SER A 1 183 ? -40.731 -17.209 8.710 1.00 36.28 183 SER A O 1
ATOM 1488 N N . THR A 1 184 ? -39.786 -15.175 8.669 1.00 27.94 184 THR A N 1
ATOM 1489 C CA . THR A 1 184 ? -38.568 -15.512 9.423 1.00 27.94 184 THR A CA 1
ATOM 1490 C C . THR A 1 184 ? -37.831 -14.226 9.787 1.00 27.94 184 THR A C 1
ATOM 1492 O O . THR A 1 184 ? -37.358 -13.491 8.925 1.00 27.94 184 THR A O 1
ATOM 1495 N N . GLU A 1 185 ? -37.768 -13.932 11.082 1.00 33.81 185 GLU A N 1
ATOM 1496 C CA . GLU A 1 185 ? -36.949 -12.865 11.646 1.00 33.81 185 GLU A CA 1
ATOM 1497 C C . GLU A 1 185 ? -35.468 -13.187 11.405 1.00 33.81 185 GLU A C 1
ATOM 1499 O O . GLU A 1 185 ? -34.855 -13.963 12.134 1.00 33.81 185 GLU A O 1
ATOM 1504 N N . SER A 1 186 ? -34.866 -12.598 10.375 1.00 31.58 186 SER A N 1
ATOM 1505 C CA . SER A 1 186 ? -33.413 -12.484 10.288 1.00 31.58 186 SER A CA 1
ATOM 1506 C C . SER A 1 186 ? -33.050 -11.037 10.582 1.00 31.58 186 SER A C 1
ATOM 1508 O O . SER A 1 186 ? -33.235 -10.168 9.732 1.00 31.58 186 SER A O 1
ATOM 1510 N N . SER A 1 187 ? -32.574 -10.792 11.803 1.00 30.80 187 SER A N 1
ATOM 1511 C CA . SER A 1 187 ? -31.994 -9.526 12.252 1.00 30.80 187 SER A CA 1
ATOM 1512 C C . SER A 1 187 ? -31.079 -8.949 11.165 1.00 30.80 187 SER A C 1
ATOM 1514 O O . SER A 1 187 ? -29.981 -9.455 10.920 1.00 30.80 187 SER A O 1
ATOM 1516 N N . SER A 1 188 ? -31.549 -7.921 10.457 1.00 33.78 188 SER A N 1
ATOM 1517 C CA . SER A 1 188 ? -30.738 -7.177 9.502 1.00 33.78 188 SER A CA 1
ATOM 1518 C C . SER A 1 188 ? -29.773 -6.320 10.311 1.00 33.78 188 SER A C 1
ATOM 1520 O O . SER A 1 188 ? -30.084 -5.176 10.644 1.00 33.78 188 SER A O 1
ATOM 1522 N N . ALA A 1 189 ? -28.635 -6.899 10.700 1.00 38.81 189 ALA A N 1
ATOM 1523 C CA . ALA A 1 189 ? -27.552 -6.158 11.323 1.00 38.81 189 ALA A CA 1
ATOM 1524 C C . ALA A 1 189 ? -27.221 -4.972 10.415 1.00 38.81 189 ALA A C 1
ATOM 1526 O O . ALA A 1 189 ? -26.770 -5.152 9.285 1.00 38.81 189 ALA A O 1
ATOM 1527 N N . VAL A 1 190 ? -27.536 -3.775 10.904 1.00 46.50 190 VAL A N 1
ATOM 1528 C CA . VAL A 1 190 ? -27.179 -2.494 10.305 1.00 46.50 190 VAL A CA 1
ATOM 1529 C C . VAL A 1 190 ? -25.684 -2.556 10.008 1.00 46.50 190 VAL A C 1
ATOM 1531 O O . VAL A 1 190 ? -24.868 -2.609 10.930 1.00 46.50 190 VAL A O 1
ATOM 1534 N N . GLU A 1 191 ? -25.328 -2.680 8.731 1.00 59.19 191 GLU A N 1
ATOM 1535 C CA . GLU A 1 191 ? -23.941 -2.871 8.328 1.00 59.19 191 GLU A CA 1
ATOM 1536 C C . GLU A 1 191 ? -23.183 -1.587 8.678 1.00 59.19 191 GLU A C 1
ATOM 1538 O O . GLU A 1 191 ? -23.520 -0.496 8.214 1.00 59.19 191 GLU A O 1
ATOM 1543 N N . SER A 1 192 ? -22.227 -1.701 9.600 1.00 70.50 192 SER A N 1
ATOM 1544 C CA . SER A 1 192 ? -21.525 -0.545 10.148 1.00 70.50 192 SER A CA 1
ATOM 1545 C C . SER A 1 192 ? -20.739 0.164 9.046 1.00 70.50 192 SER A C 1
ATOM 1547 O O . SER A 1 192 ? -20.029 -0.487 8.273 1.00 70.50 192 SER A O 1
ATOM 1549 N N . GLY A 1 193 ? -20.820 1.500 8.999 1.00 78.75 193 GLY A N 1
ATOM 1550 C CA . GLY A 1 193 ? -20.131 2.316 7.994 1.00 78.75 193 GLY A CA 1
ATOM 1551 C C . GLY A 1 193 ? -18.618 2.070 7.930 1.00 78.75 193 GLY A C 1
ATOM 1552 O O . GLY A 1 193 ? -18.001 2.265 6.885 1.00 78.75 193 GLY A O 1
ATOM 1553 N N . TRP A 1 194 ? -18.027 1.550 9.007 1.00 83.06 194 TRP A N 1
ATOM 1554 C CA . TRP A 1 194 ? -16.635 1.120 9.043 1.00 83.06 194 TRP A CA 1
ATOM 1555 C C . TRP A 1 194 ? -16.253 0.085 7.975 1.00 83.06 194 TRP A C 1
ATOM 1557 O O . TRP A 1 194 ? -15.129 0.118 7.480 1.00 83.06 194 TRP A O 1
ATOM 1567 N N . ASN A 1 195 ? -17.161 -0.821 7.603 1.00 79.38 195 ASN A N 1
ATOM 1568 C CA . ASN A 1 195 ? -16.885 -1.839 6.582 1.00 79.38 195 ASN A CA 1
ATOM 1569 C C . ASN A 1 195 ? -16.804 -1.237 5.170 1.00 79.38 195 ASN A C 1
ATOM 1571 O O . ASN A 1 195 ? -16.238 -1.848 4.265 1.00 79.38 195 ASN A O 1
ATOM 1575 N N . CYS A 1 196 ? -17.351 -0.032 4.989 1.00 79.56 196 CYS A N 1
ATOM 1576 C CA . CYS A 1 196 ? -17.362 0.687 3.720 1.00 79.56 196 CYS A CA 1
ATOM 1577 C C . CYS A 1 196 ? -16.178 1.654 3.575 1.00 79.56 196 CYS A C 1
ATOM 1579 O O . CYS A 1 196 ? -15.974 2.192 2.488 1.00 79.56 196 CYS A O 1
ATOM 1581 N N . LEU A 1 197 ? -15.405 1.885 4.641 1.00 86.88 197 LEU A N 1
ATOM 1582 C CA . LEU A 1 197 ? -14.292 2.827 4.632 1.00 86.88 197 LEU A CA 1
ATOM 1583 C C . LEU A 1 197 ? -13.142 2.301 3.761 1.00 86.88 197 LEU A C 1
ATOM 1585 O O . LEU A 1 197 ? -12.746 1.140 3.858 1.00 86.88 197 LEU A O 1
ATOM 1589 N N . GLY A 1 198 ? -12.599 3.156 2.908 1.00 88.88 198 GLY A N 1
ATOM 1590 C CA . GLY A 1 198 ? -11.381 2.926 2.142 1.00 88.88 198 GLY A CA 1
ATOM 1591 C C . GLY A 1 198 ? -10.500 4.166 2.141 1.00 88.88 198 GLY A C 1
ATOM 1592 O O . GLY A 1 198 ? -10.942 5.257 2.502 1.00 88.88 198 GLY A O 1
ATOM 1593 N N . LEU A 1 199 ? -9.255 4.001 1.717 1.00 90.38 199 LEU A N 1
ATOM 1594 C CA . LEU A 1 199 ? -8.291 5.083 1.570 1.00 90.38 199 LEU A CA 1
ATOM 1595 C C . LEU A 1 199 ? -7.856 5.177 0.108 1.00 90.38 199 LEU A C 1
ATOM 1597 O O . LEU A 1 199 ? -7.415 4.199 -0.491 1.00 90.38 199 LEU A O 1
ATOM 1601 N N . GLN A 1 200 ? -7.962 6.370 -0.463 1.00 88.69 200 GLN A N 1
ATOM 1602 C CA . GLN A 1 200 ? -7.473 6.678 -1.798 1.00 88.69 200 GLN A CA 1
ATOM 1603 C C . GLN A 1 200 ? -6.324 7.679 -1.700 1.00 88.69 200 GLN A C 1
ATOM 1605 O O . GLN A 1 200 ? -6.346 8.580 -0.864 1.00 88.69 200 GLN A O 1
ATOM 1610 N N . HIS A 1 201 ? -5.327 7.526 -2.570 1.00 87.81 201 HIS A N 1
ATOM 1611 C CA . HIS A 1 201 ? -4.191 8.434 -2.660 1.00 87.81 201 HIS A CA 1
ATOM 1612 C C . HIS A 1 201 ? -4.063 8.989 -4.079 1.00 87.81 201 HIS A C 1
ATOM 1614 O O . HIS A 1 201 ? -4.032 8.234 -5.052 1.00 87.81 201 HIS A O 1
ATOM 1620 N N . SER A 1 202 ? -3.997 10.312 -4.187 1.00 84.75 202 SER A N 1
ATOM 1621 C CA . SER A 1 202 ? -3.755 11.040 -5.425 1.00 84.75 202 SER A CA 1
ATOM 1622 C C . SER A 1 202 ? -2.251 11.181 -5.642 1.00 84.75 202 SER A C 1
ATOM 1624 O O . SER A 1 202 ? -1.582 11.992 -5.003 1.00 84.75 202 SER A O 1
ATOM 1626 N N . VAL A 1 203 ? -1.711 10.344 -6.526 1.00 83.69 203 VAL A N 1
ATOM 1627 C CA . VAL A 1 203 ? -0.274 10.280 -6.808 1.00 83.69 203 VAL A CA 1
ATOM 1628 C C . VAL A 1 203 ? 0.081 11.274 -7.911 1.00 83.69 203 VAL A C 1
ATOM 1630 O O . VAL A 1 203 ? -0.497 11.237 -8.995 1.00 83.69 203 VAL A O 1
ATOM 1633 N N . GLN A 1 204 ? 1.073 12.122 -7.652 1.00 80.88 204 GLN A N 1
ATOM 1634 C CA . GLN A 1 204 ? 1.598 13.065 -8.641 1.00 80.88 204 GLN A CA 1
ATOM 1635 C C . GLN A 1 204 ? 2.586 12.391 -9.606 1.00 80.88 204 GLN A C 1
ATOM 1637 O O . GLN A 1 204 ? 3.190 11.356 -9.307 1.00 80.88 204 GLN A O 1
ATOM 1642 N N . TRP A 1 205 ? 2.765 12.979 -10.789 1.00 76.56 205 TRP A N 1
ATOM 1643 C CA . TRP A 1 205 ? 3.864 12.613 -11.687 1.00 76.56 205 TRP A CA 1
ATOM 1644 C C . TRP A 1 205 ? 5.216 12.838 -10.986 1.00 76.56 205 TRP A C 1
ATOM 1646 O O . TRP A 1 205 ? 5.346 13.832 -10.271 1.00 76.56 205 TRP A O 1
ATOM 1656 N N . PRO A 1 206 ? 6.223 11.954 -11.148 1.00 79.31 206 PRO A N 1
ATOM 1657 C CA . PRO A 1 206 ? 6.294 10.742 -11.986 1.00 79.31 206 PRO A CA 1
ATOM 1658 C C . PRO A 1 206 ? 5.912 9.441 -11.256 1.00 79.31 206 PRO A C 1
ATOM 1660 O O . PRO A 1 206 ? 6.037 8.347 -11.800 1.00 79.31 206 PRO A O 1
ATOM 1663 N N . LEU A 1 207 ? 5.455 9.517 -10.009 1.00 85.06 207 LEU A N 1
ATOM 1664 C CA . LEU A 1 207 ? 5.348 8.349 -9.129 1.00 85.06 207 LEU A CA 1
ATOM 1665 C C . LEU A 1 207 ? 4.184 7.412 -9.475 1.00 85.06 207 LEU A C 1
ATOM 1667 O O . LEU A 1 207 ? 4.187 6.251 -9.065 1.00 85.06 207 LEU A O 1
ATOM 1671 N N . HIS A 1 208 ? 3.206 7.865 -10.261 1.00 84.50 208 HIS A N 1
ATOM 1672 C CA . HIS A 1 208 ? 2.070 7.036 -10.685 1.00 84.50 208 HIS A CA 1
ATOM 1673 C C . HIS A 1 208 ? 2.474 5.853 -11.584 1.00 84.50 208 HIS A C 1
ATOM 1675 O O . HIS A 1 208 ? 1.696 4.910 -11.724 1.00 84.50 208 HIS A O 1
ATOM 1681 N N . ILE A 1 209 ? 3.688 5.858 -12.156 1.00 84.75 209 ILE A N 1
ATOM 1682 C CA . ILE A 1 209 ? 4.249 4.689 -12.862 1.00 84.75 209 ILE A CA 1
ATOM 1683 C C . ILE A 1 209 ? 4.397 3.512 -11.903 1.00 84.75 209 ILE A C 1
ATOM 1685 O O . ILE A 1 209 ? 4.152 2.361 -12.267 1.00 84.75 209 ILE A O 1
ATOM 1689 N N . LEU A 1 210 ? 4.823 3.811 -10.675 1.00 87.88 210 LEU A N 1
ATOM 1690 C CA . LEU A 1 210 ? 4.999 2.825 -9.624 1.00 87.88 210 LEU A CA 1
ATOM 1691 C C . LEU A 1 210 ? 3.683 2.594 -8.875 1.00 87.88 210 LEU A C 1
ATOM 1693 O O . LEU A 1 210 ? 3.292 1.451 -8.659 1.00 87.88 210 LEU A O 1
ATOM 1697 N N . PHE A 1 211 ? 2.970 3.660 -8.512 1.00 89.31 211 PHE A N 1
ATOM 1698 C CA . PHE A 1 211 ? 1.703 3.588 -7.781 1.00 89.31 211 PHE A CA 1
ATOM 1699 C C . PHE A 1 211 ? 0.509 3.616 -8.730 1.00 89.31 211 PHE A C 1
ATOM 1701 O O . PHE A 1 211 ? -0.262 4.573 -8.785 1.00 89.31 211 PHE A O 1
ATOM 1708 N N . THR A 1 212 ? 0.358 2.533 -9.487 1.00 89.31 212 THR A N 1
ATOM 1709 C CA . THR A 1 212 ? -0.800 2.372 -10.370 1.00 89.31 212 THR A CA 1
ATOM 1710 C C . THR A 1 212 ? -2.097 2.218 -9.560 1.00 89.31 212 THR A C 1
ATOM 1712 O O . THR A 1 212 ? -2.061 1.716 -8.430 1.00 89.31 212 THR A O 1
ATOM 1715 N N . PRO A 1 213 ? -3.272 2.558 -10.127 1.00 88.94 213 PRO A N 1
ATOM 1716 C CA . PRO A 1 213 ? -4.555 2.391 -9.439 1.00 88.94 213 PRO A CA 1
ATOM 1717 C C . PRO A 1 213 ? -4.789 0.964 -8.917 1.00 88.94 213 PRO A C 1
ATOM 1719 O O . PRO A 1 213 ? -5.276 0.777 -7.806 1.00 88.94 213 PRO A O 1
ATOM 1722 N N . ALA A 1 214 ? -4.354 -0.050 -9.674 1.00 90.12 214 ALA A N 1
ATOM 1723 C CA . ALA A 1 214 ? -4.446 -1.452 -9.268 1.00 90.12 214 ALA A CA 1
ATOM 1724 C C . ALA A 1 214 ? -3.572 -1.787 -8.043 1.00 90.12 214 ALA A C 1
ATOM 1726 O O . ALA A 1 214 ? -3.931 -2.650 -7.242 1.00 90.12 214 ALA A O 1
ATOM 1727 N N . MET A 1 215 ? -2.422 -1.123 -7.880 1.00 91.12 215 MET A N 1
ATOM 1728 C CA . MET A 1 215 ? -1.590 -1.274 -6.683 1.00 91.12 215 MET A CA 1
ATOM 1729 C C . MET A 1 215 ? -2.198 -0.554 -5.482 1.00 91.12 215 MET A C 1
ATOM 1731 O O . MET A 1 215 ? -2.211 -1.116 -4.389 1.00 91.12 215 MET A O 1
ATOM 1735 N N . LEU A 1 216 ? -2.751 0.644 -5.676 1.00 91.50 216 LEU A N 1
ATOM 1736 C CA . LEU A 1 216 ? -3.433 1.375 -4.605 1.00 91.50 216 LEU A CA 1
ATOM 1737 C C . LEU A 1 216 ? -4.652 0.607 -4.075 1.00 91.50 216 LEU A C 1
ATOM 1739 O O . LEU A 1 216 ? -4.843 0.543 -2.866 1.00 91.50 216 LEU A O 1
ATOM 1743 N N . GLU A 1 217 ? -5.409 -0.076 -4.939 1.00 91.75 217 GLU A N 1
ATOM 1744 C CA . GLU A 1 217 ? -6.512 -0.946 -4.505 1.00 91.75 217 GLU A CA 1
ATOM 1745 C C . GLU A 1 217 ? -6.021 -2.106 -3.616 1.00 91.75 217 GLU A C 1
ATOM 1747 O O . GLU A 1 217 ? -6.664 -2.491 -2.638 1.00 91.75 217 GLU A O 1
ATOM 1752 N N . ARG A 1 218 ? -4.849 -2.671 -3.925 1.00 93.00 218 ARG A N 1
ATOM 1753 C CA . ARG A 1 218 ? -4.226 -3.722 -3.107 1.00 93.00 218 ARG A CA 1
ATOM 1754 C C . ARG A 1 218 ? -3.765 -3.191 -1.748 1.00 93.00 218 ARG A C 1
ATOM 1756 O O . ARG A 1 218 ? -3.986 -3.871 -0.749 1.00 93.00 218 ARG A O 1
ATOM 1763 N N . TYR A 1 219 ? -3.186 -1.991 -1.697 1.00 94.69 219 TYR A N 1
ATOM 1764 C CA . TYR A 1 219 ? -2.861 -1.317 -0.436 1.00 94.69 219 TYR A CA 1
ATOM 1765 C C . TYR A 1 219 ? -4.109 -1.045 0.403 1.00 94.69 219 TYR A C 1
ATOM 1767 O O . TYR A 1 219 ? -4.127 -1.348 1.591 1.00 94.69 219 TYR A O 1
ATOM 1775 N N . ASP A 1 220 ? -5.176 -0.556 -0.221 1.00 92.44 220 ASP A N 1
ATOM 1776 C CA . ASP A 1 220 ? -6.457 -0.283 0.426 1.00 92.44 220 ASP A CA 1
ATOM 1777 C C . ASP A 1 220 ? -7.091 -1.555 1.034 1.00 92.44 220 ASP A C 1
ATOM 1779 O O . ASP A 1 220 ? -7.660 -1.529 2.126 1.00 92.44 220 ASP A O 1
ATOM 1783 N N . ARG A 1 221 ? -6.925 -2.725 0.400 1.00 91.19 221 ARG A N 1
ATOM 1784 C CA . ARG A 1 221 ? -7.335 -4.016 0.995 1.00 91.19 221 ARG A CA 1
ATOM 1785 C C . ARG A 1 221 ? -6.568 -4.348 2.277 1.00 91.19 221 ARG A C 1
ATOM 1787 O O . ARG A 1 221 ? -7.185 -4.830 3.228 1.00 91.19 221 ARG A O 1
ATOM 1794 N N . VAL A 1 222 ? -5.255 -4.107 2.305 1.00 93.56 222 VAL A N 1
ATOM 1795 C CA . VAL A 1 222 ? -4.431 -4.290 3.515 1.00 93.56 222 VAL A CA 1
ATOM 1796 C C . VAL A 1 222 ? -4.847 -3.278 4.584 1.00 93.56 222 VAL A C 1
ATOM 1798 O O . VAL A 1 222 ? -5.112 -3.671 5.718 1.00 93.56 222 VAL A O 1
ATOM 1801 N N . PHE A 1 223 ? -5.003 -2.009 4.205 1.00 94.44 223 PHE A N 1
ATOM 1802 C CA . PHE A 1 223 ? -5.438 -0.919 5.077 1.00 94.44 223 PHE A CA 1
ATOM 1803 C C . PHE A 1 223 ? -6.739 -1.246 5.814 1.00 94.44 223 PHE A C 1
ATOM 1805 O O . PHE A 1 223 ? -6.774 -1.188 7.042 1.00 94.44 223 PHE A O 1
ATOM 1812 N N . ARG A 1 224 ? -7.792 -1.666 5.096 1.00 91.56 224 ARG A N 1
ATOM 1813 C CA . ARG A 1 224 ? -9.080 -2.033 5.716 1.00 91.56 224 ARG A CA 1
ATOM 1814 C C . ARG A 1 224 ? -8.932 -3.123 6.771 1.00 91.56 224 ARG A C 1
ATOM 1816 O O . ARG A 1 224 ? -9.560 -3.055 7.825 1.00 91.56 224 ARG A O 1
ATOM 1823 N N . PHE A 1 225 ? -8.110 -4.131 6.488 1.00 92.12 225 PHE A N 1
ATOM 1824 C CA . PHE A 1 225 ? -7.881 -5.226 7.422 1.00 92.12 225 PHE A CA 1
ATOM 1825 C C . PHE A 1 225 ? -7.112 -4.763 8.664 1.00 92.12 225 PHE A C 1
ATOM 1827 O O . PHE A 1 225 ? -7.541 -5.035 9.785 1.00 92.12 225 PHE A O 1
ATOM 1834 N N . LEU A 1 226 ? -6.024 -4.011 8.478 1.00 94.19 226 LEU A N 1
ATOM 1835 C CA . LEU A 1 226 ? -5.251 -3.448 9.586 1.00 94.19 226 LEU A CA 1
ATOM 1836 C C . LEU A 1 226 ? -6.109 -2.525 10.456 1.00 94.19 226 LEU A C 1
ATOM 1838 O O . LEU A 1 226 ? -6.029 -2.585 11.683 1.00 94.19 226 LEU A O 1
ATOM 1842 N N . LEU A 1 227 ? -6.962 -1.707 9.834 1.00 92.88 227 LEU A N 1
ATOM 1843 C CA . LEU A 1 227 ? -7.851 -0.796 10.542 1.00 92.88 227 LEU A CA 1
ATOM 1844 C C . LEU A 1 227 ? -8.885 -1.558 11.378 1.00 92.88 227 LEU A C 1
ATOM 1846 O O . LEU A 1 227 ? -9.131 -1.182 12.522 1.00 92.88 227 LEU A O 1
ATOM 1850 N N . ALA A 1 228 ? -9.443 -2.654 10.855 1.00 91.75 228 ALA A N 1
ATOM 1851 C CA . ALA A 1 228 ? -10.365 -3.508 11.603 1.00 91.75 228 ALA A CA 1
ATOM 1852 C C . ALA A 1 228 ? -9.702 -4.127 12.847 1.00 91.75 228 ALA A C 1
ATOM 1854 O O . ALA A 1 228 ? -10.282 -4.092 13.933 1.00 91.75 228 ALA A O 1
ATOM 1855 N N . VAL A 1 229 ? -8.467 -4.628 12.712 1.00 93.56 229 VAL A N 1
ATOM 1856 C CA . VAL A 1 229 ? -7.680 -5.144 13.847 1.00 93.56 229 VAL A CA 1
ATOM 1857 C C . VAL A 1 229 ? -7.403 -4.029 14.858 1.00 93.56 229 VAL A C 1
ATOM 1859 O O . VAL A 1 229 ? -7.624 -4.216 16.055 1.00 93.56 229 VAL A O 1
ATOM 1862 N N . LYS A 1 230 ? -6.976 -2.847 14.392 1.00 92.94 230 LYS A N 1
ATOM 1863 C CA . LYS A 1 230 ? -6.675 -1.708 15.268 1.00 92.94 230 LYS A CA 1
ATOM 1864 C C . LYS A 1 230 ? -7.909 -1.221 16.026 1.00 92.94 230 LYS A C 1
ATOM 1866 O O . LYS A 1 230 ? -7.807 -0.916 17.210 1.00 92.94 230 LYS A O 1
ATOM 1871 N N . ARG A 1 231 ? -9.074 -1.187 15.376 1.00 91.50 231 ARG A N 1
ATOM 1872 C CA . ARG A 1 231 ? -10.338 -0.820 16.022 1.00 91.50 231 ARG A CA 1
ATOM 1873 C C . ARG A 1 231 ? -10.721 -1.827 17.102 1.00 91.50 231 ARG A C 1
ATOM 1875 O O . ARG A 1 231 ? -10.973 -1.418 18.227 1.00 91.50 231 ARG A O 1
ATOM 1882 N N . ALA A 1 232 ? -10.684 -3.127 16.803 1.00 91.81 232 ALA A N 1
ATOM 1883 C CA . ALA A 1 232 ? -10.974 -4.154 17.805 1.00 91.81 232 ALA A CA 1
ATOM 1884 C C . ALA A 1 232 ? -10.022 -4.066 19.011 1.00 91.81 232 ALA A C 1
ATOM 1886 O O . ALA A 1 232 ? -10.455 -4.234 20.149 1.00 91.81 232 ALA A O 1
ATOM 1887 N N . GLN A 1 233 ? -8.745 -3.741 18.775 1.00 92.69 233 GLN A N 1
ATOM 1888 C CA . GLN A 1 233 ? -7.772 -3.500 19.841 1.00 92.69 233 GLN A CA 1
ATOM 1889 C C . GLN A 1 233 ? -8.226 -2.355 20.761 1.00 92.69 233 GLN A C 1
ATOM 1891 O O . GLN A 1 233 ? -8.280 -2.522 21.980 1.00 92.69 233 GLN A O 1
ATOM 1896 N N . LEU A 1 234 ? -8.587 -1.205 20.180 1.00 91.00 234 LEU A N 1
ATOM 1897 C CA . LEU A 1 234 ? -9.031 -0.024 20.927 1.00 91.00 234 LEU A CA 1
ATOM 1898 C C . LEU A 1 234 ? -10.373 -0.245 21.642 1.00 91.00 234 LEU A C 1
ATOM 1900 O O . LEU A 1 234 ? -10.535 0.193 22.782 1.00 91.00 234 LEU A O 1
ATOM 1904 N N . ASP A 1 235 ? -11.311 -0.961 21.021 1.00 89.19 235 ASP A N 1
ATOM 1905 C CA . ASP A 1 235 ? -12.613 -1.291 21.613 1.00 89.19 235 ASP A CA 1
ATOM 1906 C C . ASP A 1 235 ? -12.438 -2.159 22.876 1.00 89.19 235 ASP A C 1
ATOM 1908 O O . ASP A 1 235 ? -13.059 -1.906 23.916 1.00 89.19 235 ASP A O 1
ATOM 1912 N N . ILE A 1 236 ? -11.567 -3.177 22.819 1.00 90.12 236 ILE A N 1
ATOM 1913 C CA . ILE A 1 236 ? -11.272 -4.054 23.964 1.00 90.12 236 ILE A CA 1
ATOM 1914 C C . ILE A 1 236 ? -10.565 -3.271 25.080 1.00 90.12 236 ILE A C 1
ATOM 1916 O O . ILE A 1 236 ? -10.887 -3.449 26.260 1.00 90.12 236 ILE A O 1
ATOM 1920 N N . GLN A 1 237 ? -9.622 -2.394 24.723 1.00 87.81 237 GLN A N 1
ATOM 1921 C CA . GLN A 1 237 ? -8.909 -1.545 25.683 1.00 87.81 237 GLN A CA 1
ATOM 1922 C C . GLN A 1 237 ? -9.852 -0.548 26.372 1.00 87.81 237 GLN A C 1
ATOM 1924 O O . GLN A 1 237 ? -9.812 -0.413 27.594 1.00 87.81 237 GLN A O 1
ATOM 1929 N N . SER A 1 238 ? -10.771 0.076 25.635 1.00 85.81 238 SER A N 1
ATOM 1930 C CA . SER A 1 238 ? -11.785 0.980 26.199 1.00 85.81 238 SER A CA 1
ATOM 1931 C C . SER A 1 238 ? -12.681 0.276 27.225 1.00 85.81 238 SER A C 1
ATOM 1933 O O . SER A 1 238 ? -12.967 0.816 28.296 1.00 85.81 238 SER A O 1
ATOM 1935 N N . CYS A 1 239 ? -13.054 -0.979 26.956 1.00 83.50 239 CYS A N 1
ATOM 1936 C CA . CYS A 1 239 ? -13.829 -1.794 27.893 1.00 83.50 239 CYS A CA 1
ATOM 1937 C C . CYS A 1 239 ? -13.079 -2.092 29.197 1.00 83.50 239 CYS A C 1
ATOM 1939 O O . CYS A 1 239 ? -13.701 -2.147 30.260 1.00 83.50 239 CYS A O 1
ATOM 1941 N N . TRP A 1 240 ? -11.752 -2.270 29.144 1.00 80.44 240 TRP A N 1
ATOM 1942 C CA . TRP A 1 240 ? -10.929 -2.426 30.348 1.00 80.44 240 TRP A CA 1
ATOM 1943 C C . TRP A 1 240 ? -11.048 -1.197 31.250 1.00 80.44 240 TRP A C 1
ATOM 1945 O O . TRP A 1 240 ? -11.296 -1.348 32.447 1.00 80.44 240 TRP A O 1
ATOM 1955 N N . THR A 1 241 ? -10.948 0.002 30.677 1.00 76.69 241 THR A N 1
ATOM 1956 C CA . THR A 1 241 ? -11.046 1.262 31.425 1.00 76.69 241 THR A CA 1
ATOM 1957 C C . THR A 1 241 ? -12.397 1.378 32.129 1.00 76.69 241 THR A C 1
ATOM 1959 O O . THR A 1 241 ? -12.444 1.656 33.325 1.00 76.69 241 THR A O 1
ATOM 1962 N N . LEU A 1 242 ? -13.494 1.065 31.431 1.00 75.69 242 LEU A N 1
ATOM 1963 C CA . LEU A 1 242 ? -14.841 1.100 32.008 1.00 75.69 242 LEU A CA 1
ATOM 1964 C C . LEU A 1 242 ? -15.018 0.098 33.153 1.00 75.69 242 LEU A C 1
ATOM 1966 O O . LEU A 1 242 ? -15.536 0.455 34.209 1.00 75.69 242 LEU A O 1
ATOM 1970 N N . GLN A 1 243 ? -14.553 -1.140 32.988 1.00 73.31 243 GLN A N 1
ATOM 1971 C CA . GLN A 1 243 ? -14.654 -2.167 34.031 1.00 73.31 243 GLN A CA 1
ATOM 1972 C C . GLN A 1 243 ? -13.792 -1.853 35.261 1.00 73.31 243 GLN A C 1
ATOM 1974 O O . GLN A 1 243 ? -14.167 -2.196 36.380 1.00 73.31 243 GLN A O 1
ATOM 1979 N N . MET A 1 244 ? -12.643 -1.198 35.077 1.00 72.00 244 MET A N 1
ATOM 1980 C CA . MET A 1 244 ? -11.773 -0.803 36.188 1.00 72.00 244 MET A CA 1
ATOM 1981 C C . MET A 1 244 ? -12.367 0.337 37.022 1.00 72.00 244 MET A C 1
ATOM 1983 O O . MET A 1 244 ? -12.165 0.347 38.232 1.00 72.00 244 MET A O 1
ATOM 1987 N N . VAL A 1 245 ? -13.143 1.240 36.413 1.00 66.62 245 VAL A N 1
ATOM 1988 C CA . VAL A 1 245 ? -13.869 2.308 37.128 1.00 66.62 245 VAL A CA 1
ATOM 1989 C C . VAL A 1 245 ? -15.030 1.748 37.964 1.00 66.62 245 VAL A C 1
ATOM 1991 O O . VAL A 1 245 ? -15.300 2.247 39.049 1.00 66.62 245 VAL A O 1
ATOM 1994 N N . HIS A 1 246 ? -15.682 0.669 37.517 1.00 62.28 246 HIS A N 1
ATOM 1995 C CA . HIS A 1 246 ? -16.858 0.084 38.185 1.00 62.28 246 HIS A CA 1
ATOM 1996 C C . HIS A 1 246 ? -16.534 -1.036 39.195 1.00 62.28 246 HIS A C 1
ATOM 1998 O O . HIS A 1 246 ? -17.441 -1.673 39.734 1.00 62.28 246 HIS A O 1
ATOM 2004 N N . LYS A 1 247 ? -15.249 -1.274 39.492 1.00 59.28 247 LYS A N 1
ATOM 2005 C CA . LYS A 1 247 ? -14.761 -2.366 40.359 1.00 59.28 247 LYS A CA 1
ATOM 2006 C C . LYS A 1 247 ? -15.102 -2.228 41.854 1.00 59.28 247 LYS A C 1
ATOM 2008 O O . LYS A 1 247 ? -14.655 -3.048 42.650 1.00 59.28 247 LYS A O 1
ATOM 2013 N N . GLU A 1 248 ? -15.887 -1.225 42.247 1.00 49.72 248 GLU A N 1
ATOM 2014 C CA . GLU A 1 248 ? -16.291 -0.980 43.640 1.00 49.72 248 GLU A CA 1
ATOM 2015 C C . GLU A 1 248 ? -17.325 -1.989 44.184 1.00 49.72 248 GLU A C 1
ATOM 2017 O O . GLU A 1 248 ? -17.593 -2.004 45.385 1.00 49.72 248 GLU A O 1
ATOM 2022 N N . LYS A 1 249 ? -17.896 -2.868 43.343 1.00 55.75 249 LYS A N 1
ATOM 2023 C CA . LYS A 1 249 ? -18.864 -3.899 43.767 1.00 55.75 249 LYS A CA 1
ATOM 2024 C C . LYS A 1 249 ? -18.247 -5.308 43.782 1.00 55.75 249 LYS A C 1
ATOM 2026 O O . LYS A 1 249 ? -17.414 -5.622 42.932 1.00 55.75 249 LYS A O 1
ATOM 2031 N N . PRO A 1 250 ? -18.654 -6.184 44.724 1.00 54.53 250 PRO A N 1
ATOM 2032 C CA . PRO A 1 250 ? -18.116 -7.537 44.825 1.00 54.53 250 PRO A CA 1
ATOM 2033 C C . PRO A 1 250 ? -18.378 -8.325 43.536 1.00 54.53 250 PRO A C 1
ATOM 2035 O O . PRO A 1 250 ? -19.512 -8.445 43.072 1.00 54.53 250 PRO A O 1
ATOM 2038 N N . THR A 1 251 ? -17.298 -8.847 42.959 1.00 61.66 251 THR A N 1
ATOM 2039 C CA . THR A 1 251 ? -17.262 -9.469 41.634 1.00 61.66 251 THR A CA 1
ATOM 2040 C C . THR A 1 251 ? -18.006 -10.806 41.652 1.00 61.66 251 THR A C 1
ATOM 2042 O O . THR A 1 251 ? -17.552 -11.778 42.257 1.00 61.66 251 THR A O 1
ATOM 2045 N N . GLN A 1 252 ? -19.172 -10.871 41.003 1.00 70.38 252 GLN A N 1
ATOM 2046 C CA . GLN A 1 252 ? -19.910 -12.124 40.814 1.00 70.38 252 GLN A CA 1
ATOM 2047 C C . GLN A 1 252 ? -19.157 -13.063 39.853 1.00 70.38 252 GLN A C 1
ATOM 2049 O O . GLN A 1 252 ? -18.336 -12.635 39.042 1.00 70.38 252 GLN A O 1
ATOM 2054 N N . LYS A 1 253 ? -19.449 -14.369 39.905 1.00 76.06 253 LYS A N 1
ATOM 2055 C CA . LYS A 1 253 ? -18.813 -15.388 39.043 1.00 76.06 253 LYS A CA 1
ATOM 2056 C C . LYS A 1 253 ? -18.944 -15.067 37.541 1.00 76.06 253 LYS A C 1
ATOM 2058 O O . LYS A 1 253 ? -18.036 -15.369 36.771 1.00 76.06 253 LYS A O 1
ATOM 2063 N N . GLU A 1 254 ? -20.036 -14.416 37.140 1.00 76.06 254 GLU A N 1
ATOM 2064 C CA . GLU A 1 254 ? -20.274 -13.957 35.764 1.00 76.06 254 GLU A CA 1
ATOM 2065 C C . GLU A 1 254 ? -19.342 -12.809 35.342 1.00 76.06 254 GLU A C 1
ATOM 2067 O O . GLU A 1 254 ? -18.829 -12.809 34.225 1.00 76.06 254 GLU A O 1
ATOM 2072 N N . GLU A 1 255 ? -19.058 -11.862 36.238 1.00 77.75 255 GLU A N 1
ATOM 2073 C CA . GLU A 1 255 ? -18.111 -10.763 35.996 1.00 77.75 255 GLU A CA 1
ATOM 2074 C C . GLU A 1 255 ? -16.686 -11.294 35.789 1.00 77.75 255 GLU A C 1
ATOM 2076 O O . GLU A 1 255 ? -15.963 -10.840 34.900 1.00 77.75 255 GLU A O 1
ATOM 2081 N N . MET A 1 256 ? -16.301 -12.321 36.554 1.00 79.19 256 MET A N 1
ATOM 2082 C CA . MET A 1 256 ? -15.009 -12.994 36.396 1.00 79.19 256 MET A CA 1
ATOM 2083 C C . MET A 1 256 ? -14.876 -13.679 35.030 1.00 79.19 256 MET A C 1
ATOM 2085 O O . MET A 1 256 ? -13.823 -13.572 34.401 1.00 79.19 256 MET A O 1
ATOM 2089 N N . ALA A 1 257 ? -15.933 -14.338 34.544 1.00 84.00 257 ALA A N 1
ATOM 2090 C CA . ALA A 1 257 ? -15.934 -14.966 33.221 1.00 84.00 257 ALA A CA 1
ATOM 2091 C C . ALA A 1 257 ? -15.805 -13.926 32.091 1.00 84.00 257 ALA A C 1
ATOM 2093 O O . ALA A 1 257 ? -15.024 -14.126 31.159 1.00 84.00 257 ALA A O 1
ATOM 2094 N N . LYS A 1 258 ? -16.495 -12.778 32.204 1.00 82.56 258 LYS A N 1
ATOM 2095 C CA . LYS A 1 258 ? -16.341 -11.644 31.273 1.00 82.56 258 LYS A CA 1
ATOM 2096 C C . LYS A 1 258 ? -14.891 -11.140 31.262 1.00 82.56 258 LYS A C 1
ATOM 2098 O O . LYS A 1 258 ? -14.264 -11.060 30.208 1.00 82.56 258 LYS A O 1
ATOM 2103 N N . LEU A 1 259 ? -14.305 -10.890 32.434 1.00 82.38 259 LEU A N 1
ATOM 2104 C CA . LEU A 1 259 ? -12.912 -10.436 32.559 1.00 82.38 259 LEU A CA 1
ATOM 2105 C C . LEU A 1 259 ? -11.896 -11.420 31.952 1.00 82.38 259 LEU A C 1
ATOM 2107 O O . LEU A 1 259 ? -10.930 -10.992 31.3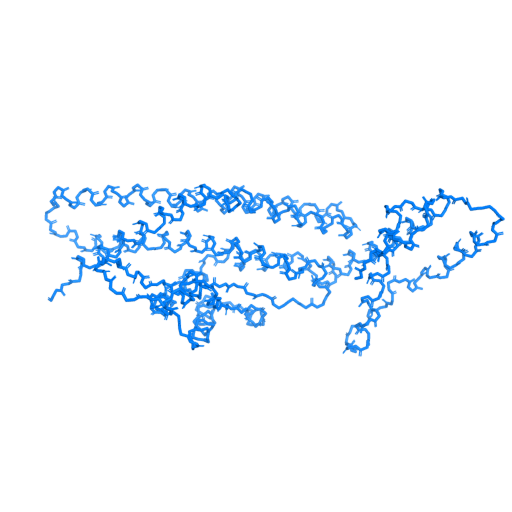11 1.00 82.38 259 LEU A O 1
ATOM 2111 N N . GLN A 1 260 ? -12.111 -12.727 32.130 1.00 86.94 260 GLN A N 1
ATOM 2112 C CA . GLN A 1 260 ? -11.282 -13.765 31.513 1.00 86.94 260 GLN A CA 1
ATOM 2113 C C . GLN A 1 260 ? -11.394 -13.733 29.989 1.00 86.94 260 GLN A C 1
ATOM 2115 O O . GLN A 1 260 ? -10.368 -13.667 29.310 1.00 86.94 260 GLN A O 1
ATOM 2120 N N . LEU A 1 261 ? -12.617 -13.697 29.451 1.00 89.44 261 LEU A N 1
ATOM 2121 C CA . LEU A 1 261 ? -12.848 -13.625 28.008 1.00 89.44 261 LEU A CA 1
ATOM 2122 C C . LEU A 1 261 ? -12.174 -12.394 27.390 1.00 89.44 261 LEU A C 1
ATOM 2124 O O . LEU A 1 261 ? -11.440 -12.529 26.413 1.00 89.44 261 LEU A O 1
ATOM 2128 N N . ARG A 1 262 ? -12.324 -11.215 28.009 1.00 89.62 262 ARG A N 1
ATOM 2129 C CA . ARG A 1 262 ? -11.637 -9.988 27.573 1.00 89.62 262 ARG A CA 1
ATOM 2130 C C . ARG A 1 262 ? -10.124 -10.153 27.556 1.00 89.62 262 ARG A C 1
ATOM 2132 O O . ARG A 1 262 ? -9.468 -9.672 26.642 1.00 89.62 262 ARG A O 1
ATOM 2139 N N . THR A 1 263 ? -9.555 -10.785 28.580 1.00 89.56 263 THR A N 1
ATOM 2140 C CA . THR A 1 263 ? -8.101 -10.981 28.669 1.00 89.56 263 THR A CA 1
ATOM 2141 C C . THR A 1 263 ? -7.599 -11.870 27.531 1.00 89.56 263 THR A C 1
ATOM 2143 O O . THR A 1 263 ? -6.591 -11.543 26.914 1.00 89.56 263 THR A O 1
ATOM 2146 N N . HIS A 1 264 ? -8.337 -12.929 27.186 1.00 91.94 264 HIS A N 1
ATOM 2147 C CA . HIS A 1 264 ? -8.016 -13.773 26.034 1.00 91.94 264 HIS A CA 1
ATOM 2148 C C . HIS A 1 264 ? -8.189 -13.048 24.692 1.00 91.94 264 HIS A C 1
ATOM 2150 O O . HIS A 1 264 ? -7.305 -13.140 23.842 1.00 91.94 264 HIS A O 1
ATOM 2156 N N . MET A 1 265 ? -9.284 -12.303 24.505 1.00 93.00 265 MET A N 1
ATOM 2157 C CA . MET A 1 265 ? -9.524 -11.508 23.293 1.00 93.00 265 MET A CA 1
ATOM 2158 C C . MET A 1 265 ? -8.456 -10.423 23.107 1.00 93.00 265 MET A C 1
ATOM 2160 O O . MET A 1 265 ? -7.887 -10.304 22.027 1.00 93.00 265 MET A O 1
ATOM 2164 N N . GLY A 1 266 ? -8.139 -9.677 24.169 1.00 92.69 266 GLY A N 1
ATOM 2165 C CA . GLY A 1 266 ? -7.097 -8.649 24.162 1.00 92.69 266 GLY A CA 1
ATOM 2166 C C . GLY A 1 266 ? -5.730 -9.236 23.833 1.00 92.69 266 GLY A C 1
ATOM 2167 O O . GLY A 1 266 ? -5.086 -8.773 22.901 1.00 92.69 266 GLY A O 1
ATOM 2168 N N . PHE A 1 267 ? -5.345 -10.333 24.498 1.00 94.06 267 PHE A N 1
ATOM 2169 C CA . PHE A 1 267 ? -4.106 -11.046 24.183 1.00 94.06 267 PHE A CA 1
ATOM 2170 C C . PHE A 1 267 ? -4.040 -11.448 22.704 1.00 94.06 267 PHE A C 1
ATOM 2172 O O . PHE A 1 267 ? -3.023 -11.225 22.055 1.00 94.06 267 PHE A O 1
ATOM 2179 N N . LEU A 1 268 ? -5.114 -12.015 22.151 1.00 94.81 268 LEU A N 1
ATOM 2180 C CA . LEU A 1 268 ? -5.145 -12.423 20.749 1.00 94.81 268 LEU A CA 1
ATOM 2181 C C . LEU A 1 268 ? -4.974 -11.232 19.795 1.00 94.81 268 LEU A C 1
ATOM 2183 O O . LEU A 1 268 ? -4.152 -11.299 18.883 1.00 94.81 268 LEU A O 1
ATOM 2187 N N . VAL A 1 269 ? -5.734 -10.153 20.002 1.00 94.62 269 VAL A N 1
ATOM 2188 C CA . VAL A 1 269 ? -5.712 -8.976 19.122 1.00 94.62 269 VAL A CA 1
ATOM 2189 C C . VAL A 1 269 ? -4.389 -8.214 19.238 1.00 94.62 269 VAL A C 1
ATOM 2191 O O . VAL A 1 269 ? -3.848 -7.800 18.215 1.00 94.62 269 VAL A O 1
ATOM 2194 N N . ASP A 1 270 ? -3.825 -8.088 20.442 1.00 94.50 270 ASP A N 1
ATOM 2195 C CA . ASP A 1 270 ? -2.523 -7.450 20.662 1.00 94.50 270 ASP A CA 1
ATOM 2196 C C . ASP A 1 270 ? -1.393 -8.231 19.973 1.00 94.50 270 ASP A C 1
ATOM 2198 O O . ASP A 1 270 ? -0.576 -7.638 19.268 1.00 94.50 270 ASP A O 1
ATOM 2202 N N . ASN A 1 271 ? -1.371 -9.566 20.098 1.00 94.94 271 ASN A N 1
ATOM 2203 C CA . ASN A 1 271 ? -0.371 -10.396 19.413 1.00 94.94 271 ASN A CA 1
ATOM 2204 C C . ASN A 1 271 ? -0.547 -10.371 17.891 1.00 94.94 271 ASN A C 1
ATOM 2206 O O . ASN A 1 271 ? 0.440 -10.328 17.159 1.00 94.94 271 ASN A O 1
ATOM 2210 N N . LEU A 1 272 ? -1.791 -10.369 17.402 1.00 94.00 272 LEU A N 1
ATOM 2211 C CA . LEU A 1 272 ? -2.068 -10.249 15.973 1.00 94.00 272 LEU A CA 1
ATOM 2212 C C . LEU A 1 272 ? -1.580 -8.901 15.430 1.00 94.00 272 LEU A C 1
ATOM 2214 O O . LEU A 1 272 ? -0.945 -8.857 14.378 1.00 94.00 272 LEU A O 1
ATOM 2218 N N . GLN A 1 273 ? -1.848 -7.807 16.144 1.00 93.56 273 GLN A N 1
ATOM 2219 C CA . GLN A 1 273 ? -1.398 -6.474 15.752 1.00 93.56 273 GLN A CA 1
ATOM 2220 C C . GLN A 1 273 ? 0.134 -6.374 15.766 1.00 93.56 273 GLN A C 1
ATOM 2222 O O . GLN A 1 273 ? 0.701 -5.821 14.821 1.00 93.56 273 GLN A O 1
ATOM 2227 N N . TYR A 1 274 ? 0.792 -6.959 16.773 1.00 94.38 274 TYR A N 1
ATOM 2228 C CA . TYR A 1 274 ? 2.251 -7.017 16.861 1.00 94.38 274 TYR A CA 1
ATOM 2229 C C . TYR A 1 274 ? 2.864 -7.775 15.679 1.00 94.38 274 TYR A C 1
ATOM 2231 O O . TYR A 1 274 ? 3.721 -7.226 14.990 1.00 94.38 274 TYR A O 1
ATOM 2239 N N . TYR A 1 275 ? 2.374 -8.986 15.392 1.00 95.75 275 TYR A N 1
ATOM 2240 C CA . TYR A 1 275 ? 2.823 -9.789 14.251 1.00 95.75 275 TYR A CA 1
ATOM 2241 C C . TYR A 1 275 ? 2.684 -9.021 12.929 1.00 95.75 275 TYR A C 1
ATOM 2243 O O . TYR A 1 275 ? 3.622 -8.946 12.137 1.00 95.75 275 TYR A O 1
ATOM 2251 N N . LEU A 1 276 ? 1.520 -8.403 12.697 1.00 94.81 276 LEU A N 1
ATOM 2252 C CA . LEU A 1 276 ? 1.256 -7.668 11.461 1.00 94.81 276 LEU A CA 1
ATOM 2253 C C . LEU A 1 276 ? 2.186 -6.461 11.296 1.00 94.81 276 LEU A C 1
ATOM 2255 O O . LEU A 1 276 ? 2.689 -6.232 10.200 1.00 94.81 276 LEU A O 1
ATOM 2259 N N . GLN A 1 277 ? 2.420 -5.690 12.357 1.00 94.44 277 GLN A N 1
ATOM 2260 C CA . GLN A 1 277 ? 3.256 -4.493 12.271 1.00 94.44 277 GLN A CA 1
ATOM 2261 C C . GLN A 1 277 ? 4.748 -4.832 12.230 1.00 94.44 277 GLN A C 1
ATOM 2263 O O . GLN A 1 277 ? 5.451 -4.378 11.334 1.00 94.44 277 GLN A O 1
ATOM 2268 N N . VAL A 1 278 ? 5.236 -5.652 13.160 1.00 94.00 278 VAL A N 1
ATOM 2269 C CA . VAL A 1 278 ? 6.675 -5.892 13.334 1.00 94.00 278 VAL A CA 1
ATOM 2270 C C . VAL A 1 278 ? 7.181 -6.970 12.378 1.00 94.00 278 VAL A C 1
ATOM 2272 O O . VAL A 1 278 ? 8.074 -6.718 11.571 1.00 94.00 278 VAL A O 1
ATOM 2275 N N . ASP A 1 279 ? 6.593 -8.164 12.426 1.00 95.00 279 ASP A N 1
ATOM 2276 C CA . ASP A 1 279 ? 7.131 -9.316 11.694 1.00 95.00 279 ASP A CA 1
ATOM 2277 C C . ASP A 1 279 ? 6.787 -9.278 10.202 1.00 95.00 279 ASP A C 1
ATOM 2279 O O . ASP A 1 279 ? 7.550 -9.785 9.379 1.00 95.00 279 ASP A O 1
ATOM 2283 N N . VAL A 1 280 ? 5.655 -8.665 9.842 1.00 95.62 280 VAL A N 1
ATOM 2284 C CA . VAL A 1 280 ? 5.212 -8.553 8.448 1.00 95.62 280 VAL A CA 1
ATOM 2285 C C . VAL A 1 280 ? 5.582 -7.194 7.856 1.00 95.62 280 VAL A C 1
ATOM 2287 O O . VAL A 1 280 ? 6.396 -7.138 6.936 1.00 95.62 280 VAL A O 1
ATOM 2290 N N . ILE A 1 281 ? 5.012 -6.091 8.352 1.00 95.81 281 ILE A N 1
ATOM 2291 C CA . ILE A 1 281 ? 5.170 -4.777 7.708 1.00 95.81 281 ILE A CA 1
ATOM 2292 C C . ILE A 1 281 ? 6.615 -4.271 7.792 1.00 95.81 281 ILE A C 1
ATOM 2294 O O . ILE A 1 281 ? 7.197 -3.989 6.745 1.00 95.81 281 ILE A O 1
ATOM 2298 N N . GLU A 1 282 ? 7.215 -4.176 8.984 1.00 95.25 282 GLU A N 1
ATOM 2299 C CA . GLU A 1 282 ? 8.587 -3.654 9.122 1.00 95.25 282 GLU A CA 1
ATOM 2300 C C . GLU A 1 282 ? 9.617 -4.548 8.420 1.00 95.25 282 GLU A C 1
ATOM 2302 O O . GLU A 1 282 ? 10.488 -4.043 7.709 1.00 95.25 282 GLU A O 1
ATOM 2307 N N . SER A 1 283 ? 9.485 -5.873 8.544 1.00 95.94 283 SER A N 1
ATOM 2308 C CA . SER A 1 283 ? 10.382 -6.826 7.877 1.00 95.94 283 SER A CA 1
ATOM 2309 C C . SER A 1 283 ? 10.340 -6.695 6.350 1.00 95.94 283 SER A C 1
ATOM 2311 O O . SER A 1 283 ? 11.373 -6.503 5.702 1.00 95.94 283 SER A O 1
ATOM 2313 N N . GLN A 1 284 ? 9.140 -6.732 5.756 1.00 96.69 284 GLN A N 1
ATOM 2314 C CA . GLN A 1 284 ? 8.988 -6.617 4.303 1.00 96.69 284 GLN A CA 1
ATOM 2315 C C . GLN A 1 284 ? 9.393 -5.223 3.799 1.00 96.69 284 GLN A C 1
ATOM 2317 O O . GLN A 1 284 ? 9.969 -5.104 2.715 1.00 96.69 284 GLN A O 1
ATOM 2322 N N . TYR A 1 285 ? 9.140 -4.170 4.582 1.00 96.56 285 TYR A N 1
ATOM 2323 C CA . TYR A 1 285 ? 9.532 -2.805 4.232 1.00 96.56 285 TYR A CA 1
ATOM 2324 C C . TYR A 1 285 ? 11.057 -2.633 4.226 1.00 96.56 285 TYR A C 1
ATOM 2326 O O . TYR A 1 285 ? 11.594 -2.006 3.311 1.00 96.56 285 TYR A O 1
ATOM 2334 N N . GLY A 1 286 ? 11.763 -3.245 5.183 1.00 96.12 286 GLY A N 1
ATOM 2335 C CA . GLY A 1 286 ? 13.227 -3.295 5.198 1.00 96.12 286 GLY A CA 1
ATOM 2336 C C . GLY A 1 286 ? 13.798 -3.938 3.931 1.00 96.12 286 GLY A C 1
ATOM 2337 O O . GLY A 1 286 ? 14.631 -3.335 3.257 1.00 96.12 286 GLY A O 1
ATOM 2338 N N . ILE A 1 287 ? 13.267 -5.103 3.535 1.00 95.75 287 ILE A N 1
ATOM 2339 C CA . ILE A 1 287 ? 13.677 -5.812 2.308 1.00 95.75 287 ILE A CA 1
ATOM 2340 C C . ILE A 1 287 ? 13.464 -4.941 1.059 1.00 95.75 287 ILE A C 1
ATOM 2342 O O . ILE A 1 287 ? 14.326 -4.892 0.176 1.00 95.75 287 ILE A O 1
ATOM 2346 N N . LEU A 1 288 ? 12.326 -4.243 0.972 1.00 96.00 288 LEU A N 1
ATOM 2347 C CA . LEU A 1 288 ? 12.038 -3.328 -0.133 1.00 96.00 288 LEU A CA 1
ATOM 2348 C C . LEU A 1 288 ? 13.064 -2.189 -0.191 1.00 96.00 288 LEU A C 1
ATOM 2350 O O . LEU A 1 288 ? 13.615 -1.914 -1.259 1.00 96.00 288 LEU A O 1
ATOM 2354 N N . LEU A 1 289 ? 13.331 -1.541 0.945 1.00 95.12 289 LEU A N 1
ATOM 2355 C CA . LEU A 1 289 ? 14.242 -0.403 1.012 1.00 95.12 289 LEU A CA 1
ATOM 2356 C C . LEU A 1 289 ? 15.678 -0.809 0.658 1.00 95.12 289 LEU A C 1
ATOM 2358 O O . LEU A 1 289 ? 16.324 -0.131 -0.141 1.00 95.12 289 LEU A O 1
ATOM 2362 N N . ASP A 1 290 ? 16.147 -1.953 1.155 1.00 95.44 290 ASP A N 1
ATOM 2363 C CA . ASP A 1 290 ? 17.457 -2.507 0.801 1.00 95.44 290 ASP A CA 1
ATOM 2364 C C . ASP A 1 290 ? 17.556 -2.808 -0.697 1.00 95.44 290 ASP A C 1
ATOM 2366 O O . ASP A 1 290 ? 18.580 -2.539 -1.339 1.00 95.44 290 ASP A O 1
ATOM 2370 N N . LYS A 1 291 ? 16.475 -3.315 -1.303 1.00 94.00 291 LYS A N 1
ATOM 2371 C CA . LYS A 1 291 ? 16.454 -3.603 -2.739 1.00 94.00 291 LYS A CA 1
ATOM 2372 C C . LYS A 1 291 ? 16.485 -2.334 -3.594 1.00 94.00 291 LYS A C 1
ATOM 2374 O O . LYS A 1 291 ? 17.194 -2.309 -4.604 1.00 94.00 291 LYS A O 1
ATOM 2379 N N . ILE A 1 292 ? 15.770 -1.289 -3.175 1.00 92.50 292 ILE A N 1
ATOM 2380 C CA . ILE A 1 292 ? 15.782 0.033 -3.821 1.00 92.50 292 ILE A CA 1
ATOM 2381 C C . ILE A 1 292 ? 17.165 0.678 -3.707 1.00 92.50 292 ILE A C 1
ATOM 2383 O O . ILE A 1 292 ? 17.647 1.268 -4.670 1.00 92.50 292 ILE A O 1
ATOM 2387 N N . ASN A 1 293 ? 17.830 0.524 -2.561 1.00 91.31 293 ASN A N 1
ATOM 2388 C CA . ASN A 1 293 ? 19.157 1.093 -2.321 1.00 91.31 293 ASN A CA 1
ATOM 2389 C C . ASN A 1 293 ? 20.277 0.359 -3.075 1.00 91.31 293 ASN A C 1
ATOM 2391 O O . ASN A 1 293 ? 21.295 0.966 -3.396 1.00 91.31 293 ASN A O 1
ATOM 2395 N N . SER A 1 294 ? 20.105 -0.936 -3.348 1.00 93.06 294 SER A N 1
ATOM 2396 C CA . SER A 1 294 ? 21.127 -1.791 -3.975 1.00 93.06 294 SER A CA 1
ATOM 2397 C C . SER A 1 294 ? 21.028 -1.893 -5.499 1.00 93.06 294 SER A C 1
ATOM 2399 O O . SER A 1 294 ? 21.909 -2.480 -6.126 1.00 93.06 294 SER A O 1
ATOM 2401 N N . THR A 1 295 ? 19.976 -1.347 -6.112 1.00 91.50 295 THR A N 1
ATOM 2402 C CA . THR A 1 295 ? 19.709 -1.500 -7.549 1.00 91.50 295 THR A CA 1
ATOM 2403 C C . THR A 1 295 ? 19.572 -0.135 -8.216 1.00 91.50 295 THR A C 1
ATOM 2405 O O . THR A 1 295 ? 18.990 0.762 -7.624 1.00 91.50 295 THR A O 1
ATOM 2408 N N . ARG A 1 296 ? 20.066 0.015 -9.454 1.00 89.19 296 ARG A N 1
ATOM 2409 C CA . ARG A 1 296 ? 19.896 1.227 -10.290 1.00 89.19 296 ARG A CA 1
ATOM 2410 C C . ARG A 1 296 ? 19.012 1.003 -11.522 1.00 89.19 296 ARG A C 1
ATOM 2412 O O . ARG A 1 296 ? 19.064 1.759 -12.481 1.00 89.19 296 ARG A O 1
ATOM 2419 N N . ASP A 1 297 ? 18.226 -0.067 -11.502 1.00 88.75 297 ASP A N 1
ATOM 2420 C CA . ASP A 1 297 ? 17.266 -0.416 -12.549 1.00 88.75 297 ASP A CA 1
ATOM 2421 C C . ASP A 1 297 ? 15.847 -0.166 -12.020 1.00 88.75 297 ASP A C 1
ATOM 2423 O O . ASP A 1 297 ? 15.435 -0.749 -11.010 1.00 88.75 297 ASP A O 1
ATOM 2427 N N . PHE A 1 298 ? 15.102 0.710 -12.695 1.00 89.31 298 PHE A N 1
ATOM 2428 C CA . PHE A 1 298 ? 13.723 1.027 -12.341 1.00 89.31 298 PHE A CA 1
ATOM 2429 C C . PHE A 1 298 ? 12.784 -0.189 -12.413 1.00 89.31 298 PHE A C 1
ATOM 2431 O O . PHE A 1 298 ? 11.921 -0.346 -11.547 1.00 89.31 298 PHE A O 1
ATOM 2438 N N . GLU A 1 299 ? 12.956 -1.090 -13.385 1.00 89.50 299 GLU A N 1
ATOM 2439 C CA . GLU A 1 299 ? 12.107 -2.284 -13.499 1.00 89.50 299 GLU A CA 1
ATOM 2440 C C . GLU A 1 299 ? 12.303 -3.203 -12.288 1.00 89.50 299 GLU A C 1
ATOM 2442 O O . GLU A 1 299 ? 11.340 -3.747 -11.745 1.00 89.50 299 GLU A O 1
ATOM 2447 N N . ALA A 1 300 ? 13.539 -3.314 -11.794 1.00 91.25 300 ALA A N 1
ATOM 2448 C CA . ALA A 1 300 ? 13.836 -4.081 -10.591 1.00 91.25 300 ALA A CA 1
ATOM 2449 C C . ALA A 1 300 ? 13.206 -3.460 -9.332 1.00 91.25 300 ALA A C 1
ATOM 2451 O O . ALA A 1 300 ? 12.721 -4.200 -8.474 1.00 91.25 300 ALA A O 1
ATOM 2452 N N . VAL A 1 301 ? 13.165 -2.125 -9.233 1.00 92.88 301 VAL A N 1
ATOM 2453 C CA . VAL A 1 301 ? 12.444 -1.412 -8.161 1.00 92.88 301 VAL A CA 1
ATOM 2454 C C . VAL A 1 301 ? 10.943 -1.687 -8.240 1.00 92.88 301 VAL A C 1
ATOM 2456 O O . VAL A 1 301 ? 10.322 -2.014 -7.227 1.00 92.88 301 VAL A O 1
ATOM 2459 N N . LYS A 1 302 ? 10.361 -1.625 -9.442 1.00 91.69 302 LYS A N 1
ATOM 2460 C CA . LYS A 1 302 ? 8.944 -1.925 -9.665 1.00 91.69 302 LYS A CA 1
ATOM 2461 C C . LYS A 1 302 ? 8.590 -3.351 -9.240 1.00 91.69 302 LYS A C 1
ATOM 2463 O O . LYS A 1 302 ? 7.650 -3.540 -8.472 1.00 91.69 302 LYS A O 1
ATOM 2468 N N . VAL A 1 303 ? 9.376 -4.339 -9.666 1.00 93.69 303 VAL A N 1
ATOM 2469 C CA . VAL A 1 303 ? 9.183 -5.748 -9.281 1.00 93.69 303 VAL A CA 1
ATOM 2470 C C . VAL A 1 303 ? 9.351 -5.940 -7.772 1.00 93.69 303 VAL A C 1
ATOM 2472 O O . VAL A 1 303 ? 8.566 -6.656 -7.153 1.00 93.69 303 VAL A O 1
ATOM 2475 N N . ALA A 1 304 ? 10.335 -5.287 -7.148 1.00 95.25 304 ALA A N 1
ATOM 2476 C CA . ALA A 1 304 ? 10.519 -5.350 -5.699 1.00 95.25 304 ALA A CA 1
ATOM 2477 C C . ALA A 1 304 ? 9.290 -4.818 -4.944 1.00 95.25 304 ALA A C 1
ATOM 2479 O O . ALA A 1 304 ? 8.839 -5.444 -3.987 1.00 95.25 304 ALA A O 1
ATOM 2480 N N . HIS A 1 305 ? 8.710 -3.710 -5.406 1.00 95.56 305 HIS A N 1
ATOM 2481 C CA . HIS A 1 305 ? 7.500 -3.124 -4.834 1.00 95.56 305 HIS A CA 1
ATOM 2482 C C . HIS A 1 305 ? 6.254 -4.010 -5.035 1.00 95.56 305 HIS A C 1
ATOM 2484 O O . HIS A 1 305 ? 5.453 -4.179 -4.114 1.00 95.56 305 HIS A O 1
ATOM 2490 N N . GLU A 1 306 ? 6.097 -4.639 -6.204 1.00 94.75 306 GLU A N 1
ATOM 2491 C CA . GLU A 1 306 ? 5.022 -5.612 -6.451 1.00 94.75 306 GLU A CA 1
ATOM 2492 C C . GLU A 1 306 ? 5.150 -6.858 -5.561 1.00 94.75 306 GLU A C 1
ATOM 2494 O O . GLU A 1 306 ? 4.149 -7.344 -5.019 1.00 94.75 306 GLU A O 1
ATOM 2499 N N . ASN A 1 307 ? 6.377 -7.348 -5.367 1.00 95.62 307 ASN A N 1
ATOM 2500 C CA . ASN A 1 307 ? 6.672 -8.468 -4.476 1.00 95.62 307 ASN A CA 1
ATOM 2501 C C . ASN A 1 307 ? 6.405 -8.108 -3.013 1.00 95.62 307 ASN A C 1
ATOM 2503 O O . ASN A 1 307 ? 5.775 -8.895 -2.314 1.00 95.62 307 ASN A O 1
ATOM 2507 N N . PHE A 1 308 ? 6.812 -6.913 -2.575 1.00 96.25 308 PHE A N 1
ATOM 2508 C CA . PHE A 1 308 ? 6.515 -6.382 -1.244 1.00 96.25 308 PHE A CA 1
ATOM 2509 C C . PHE A 1 308 ? 5.011 -6.408 -0.961 1.00 96.25 308 PHE A C 1
ATOM 2511 O O . PHE A 1 308 ? 4.568 -7.027 0.004 1.00 96.25 308 PHE A O 1
ATOM 2518 N N . LEU A 1 309 ? 4.200 -5.819 -1.842 1.00 95.19 309 LEU A N 1
ATOM 2519 C CA . LEU A 1 309 ? 2.753 -5.758 -1.639 1.00 95.19 309 LEU A CA 1
ATOM 2520 C C . LEU A 1 309 ? 2.090 -7.144 -1.697 1.00 95.19 309 LEU A C 1
ATOM 2522 O O . LEU A 1 309 ? 1.152 -7.425 -0.949 1.00 95.19 309 LEU A O 1
ATOM 2526 N N . SER A 1 310 ? 2.590 -8.031 -2.559 1.00 94.56 310 SER A N 1
ATOM 2527 C CA . SER A 1 310 ? 2.122 -9.420 -2.633 1.00 94.56 310 SER A CA 1
ATOM 2528 C C . SER A 1 310 ? 2.461 -10.202 -1.360 1.00 94.56 310 SER A C 1
ATOM 2530 O O . SER A 1 310 ? 1.628 -10.969 -0.874 1.00 94.56 310 SER A O 1
ATOM 2532 N N . ALA A 1 311 ? 3.650 -9.974 -0.795 1.00 94.75 311 ALA A N 1
ATOM 2533 C CA . ALA A 1 311 ? 4.080 -10.553 0.469 1.00 94.75 311 ALA A CA 1
ATOM 2534 C C . ALA A 1 311 ? 3.234 -10.034 1.637 1.00 94.75 311 ALA A C 1
ATOM 2536 O O . ALA A 1 311 ? 2.765 -10.850 2.426 1.00 94.75 311 ALA A O 1
ATOM 2537 N N . LEU A 1 312 ? 2.951 -8.725 1.699 1.00 94.62 312 LEU A N 1
ATOM 2538 C CA . LEU A 1 312 ? 2.045 -8.151 2.701 1.00 94.62 312 LEU A CA 1
ATOM 2539 C C . LEU A 1 312 ? 0.665 -8.811 2.651 1.00 94.62 312 LEU A C 1
ATOM 2541 O O . LEU A 1 312 ? 0.182 -9.321 3.654 1.00 94.62 312 LEU A O 1
ATOM 2545 N N . LEU A 1 313 ? 0.036 -8.880 1.477 1.00 92.56 313 LEU A N 1
ATOM 2546 C CA . LEU A 1 313 ? -1.295 -9.480 1.338 1.00 92.56 313 LEU A CA 1
ATOM 2547 C C . LEU A 1 313 ? -1.339 -10.969 1.724 1.00 92.56 313 LEU A C 1
ATOM 2549 O O . LEU A 1 313 ? -2.345 -11.443 2.264 1.00 92.56 313 LEU A O 1
ATOM 2553 N N . ALA A 1 314 ? -0.268 -11.711 1.435 1.00 92.00 314 ALA A N 1
ATOM 2554 C CA . ALA A 1 314 ? -0.155 -13.120 1.791 1.00 92.00 314 ALA A CA 1
ATOM 2555 C C . ALA A 1 314 ? 0.083 -13.315 3.298 1.00 92.00 314 ALA A C 1
ATOM 2557 O O . ALA A 1 314 ? -0.642 -14.079 3.934 1.00 92.00 314 ALA A O 1
ATOM 2558 N N . GLN A 1 315 ? 1.060 -12.606 3.870 1.00 92.06 315 GLN A N 1
ATOM 2559 C CA . GLN A 1 315 ? 1.472 -12.740 5.272 1.00 92.06 315 GLN A CA 1
ATOM 2560 C C . GLN A 1 315 ? 0.477 -12.090 6.245 1.00 92.06 315 GLN A C 1
ATOM 2562 O O . GLN A 1 315 ? 0.310 -12.571 7.357 1.00 92.06 315 GLN A O 1
ATOM 2567 N N . SER A 1 316 ? -0.281 -11.075 5.820 1.00 89.44 316 SER A N 1
ATOM 2568 C CA . SER A 1 316 ? -1.410 -10.533 6.592 1.00 89.44 316 SER A CA 1
ATOM 2569 C C . SER A 1 316 ? -2.674 -11.406 6.532 1.00 89.44 316 SER A C 1
ATOM 2571 O O . SER A 1 316 ? -3.737 -10.976 6.970 1.00 89.44 316 SER A O 1
ATOM 2573 N N . PHE A 1 317 ? -2.598 -12.615 5.959 1.00 89.25 317 PHE A N 1
ATOM 2574 C CA . PHE A 1 317 ? -3.701 -13.575 5.807 1.00 89.25 317 PHE A CA 1
ATOM 2575 C C . PHE A 1 317 ? -4.900 -13.088 4.976 1.00 89.25 317 PHE A C 1
ATOM 2577 O O . PHE A 1 317 ? -5.919 -13.776 4.898 1.00 89.25 317 PHE A O 1
ATOM 2584 N N . VAL A 1 318 ? -4.788 -11.945 4.292 1.00 82.31 318 VAL A N 1
ATOM 2585 C CA . VAL A 1 318 ? -5.876 -11.345 3.500 1.00 82.31 318 VAL A CA 1
ATOM 2586 C C . VAL A 1 318 ? -6.239 -12.222 2.298 1.00 82.31 318 VAL A C 1
ATOM 2588 O O . VAL A 1 318 ? -7.410 -12.334 1.938 1.00 82.31 318 VAL A O 1
ATOM 2591 N N . HIS A 1 319 ? -5.256 -12.891 1.690 1.00 84.38 319 HIS A N 1
ATOM 2592 C CA . HIS A 1 319 ? -5.490 -13.816 0.576 1.00 84.38 319 HIS A CA 1
ATOM 2593 C C . HIS A 1 319 ? -6.071 -15.175 1.001 1.00 84.38 319 HIS A C 1
ATOM 2595 O O . HIS A 1 319 ? -6.714 -15.853 0.196 1.00 84.38 319 HIS A O 1
ATOM 2601 N N . MET A 1 320 ? -5.887 -15.583 2.259 1.00 87.56 320 MET A N 1
ATOM 2602 C CA . MET A 1 320 ? -6.380 -16.864 2.763 1.00 87.56 320 MET A CA 1
ATOM 2603 C C . MET A 1 320 ? -7.825 -16.718 3.245 1.00 87.56 320 MET A C 1
ATOM 2605 O O . MET A 1 320 ? -8.067 -16.415 4.409 1.00 87.56 320 MET A O 1
ATOM 2609 N N . LYS A 1 321 ? -8.799 -16.955 2.354 1.00 84.06 321 LYS A N 1
ATOM 2610 C CA . LYS A 1 321 ? -10.236 -16.733 2.631 1.00 84.06 321 LYS A CA 1
ATOM 2611 C C . LYS A 1 321 ? -10.724 -17.348 3.948 1.00 84.06 321 LYS A C 1
ATOM 2613 O O . LYS A 1 321 ? -11.451 -16.685 4.676 1.00 84.06 321 LYS A O 1
ATOM 2618 N N . SER A 1 322 ? -10.323 -18.580 4.263 1.00 89.06 322 SER A N 1
ATOM 2619 C CA . SER A 1 322 ? -10.723 -19.272 5.497 1.00 89.06 322 SER A CA 1
ATOM 2620 C C . SER A 1 322 ? -10.187 -18.584 6.755 1.00 89.06 322 SER A C 1
ATOM 2622 O O . SER A 1 322 ? -10.945 -18.327 7.687 1.00 89.06 322 SER A O 1
ATOM 2624 N N . VAL A 1 323 ? -8.896 -18.243 6.762 1.00 89.56 323 VAL A N 1
ATOM 2625 C CA . VAL A 1 323 ? -8.242 -17.558 7.885 1.00 89.56 323 VAL A CA 1
ATOM 2626 C C . VAL A 1 323 ? -8.777 -16.137 8.021 1.00 89.56 323 VAL A C 1
ATOM 2628 O O . VAL A 1 323 ? -9.163 -15.743 9.114 1.00 89.56 323 VAL A O 1
ATOM 2631 N N . SER A 1 324 ? -8.885 -15.393 6.917 1.00 87.00 324 SER A N 1
ATOM 2632 C CA . SER A 1 324 ? -9.441 -14.037 6.920 1.00 87.00 324 SER A CA 1
ATOM 2633 C C . SER A 1 324 ? -10.880 -14.015 7.437 1.00 87.00 324 SER A C 1
ATOM 2635 O O . SER A 1 324 ? -11.215 -13.148 8.237 1.00 87.00 324 SER A O 1
ATOM 2637 N N . HIS A 1 325 ? -11.715 -14.983 7.044 1.00 88.56 325 HIS A N 1
ATOM 2638 C CA . HIS A 1 325 ? -13.076 -15.112 7.566 1.00 88.56 325 HIS A CA 1
ATOM 2639 C C . HIS A 1 325 ? -13.082 -15.396 9.071 1.00 88.56 325 HIS A C 1
ATOM 2641 O O . HIS A 1 325 ? -13.797 -14.731 9.809 1.00 88.56 325 HIS A O 1
ATOM 2647 N N . CYS A 1 326 ? -12.265 -16.345 9.540 1.00 91.56 326 CYS A N 1
ATOM 2648 C CA . CYS A 1 326 ? -12.153 -16.660 10.966 1.00 91.56 326 CYS A CA 1
ATOM 2649 C C . CYS A 1 326 ? -11.679 -15.449 11.785 1.00 91.56 326 CYS A C 1
ATOM 2651 O O . CYS A 1 326 ? -12.268 -15.128 12.810 1.00 91.56 326 CYS A O 1
ATOM 2653 N N . LEU A 1 327 ? -10.659 -14.731 11.305 1.00 91.44 327 LEU A N 1
ATOM 2654 C CA . LEU A 1 327 ? -10.162 -13.525 11.962 1.00 91.44 327 LEU A CA 1
ATOM 2655 C C . LEU A 1 327 ? -11.223 -12.424 11.994 1.00 91.44 327 LEU A C 1
ATOM 2657 O O . LEU A 1 327 ? -11.411 -11.819 13.040 1.00 91.44 327 LEU A O 1
ATOM 2661 N N . ARG A 1 328 ? -11.949 -12.181 10.895 1.00 88.44 328 ARG A N 1
ATOM 2662 C CA . ARG A 1 328 ? -13.048 -11.201 10.886 1.00 88.44 328 ARG A CA 1
ATOM 2663 C C . ARG A 1 328 ? -14.148 -11.572 11.871 1.00 88.44 328 ARG A C 1
ATOM 2665 O O . ARG A 1 328 ? -14.537 -10.717 12.652 1.00 88.44 328 ARG A O 1
ATOM 2672 N N . GLU A 1 329 ? -14.560 -12.837 11.896 1.00 90.44 329 GLU A N 1
ATOM 2673 C CA . GLU A 1 329 ? -15.540 -13.327 12.867 1.00 90.44 329 GLU A CA 1
ATOM 2674 C C . GLU A 1 329 ? -15.057 -13.074 14.301 1.00 90.44 329 GLU A C 1
ATOM 2676 O O . GLU A 1 329 ? -15.784 -12.518 15.114 1.00 90.44 329 GLU A O 1
ATOM 2681 N N . ILE A 1 330 ? -13.794 -13.387 14.612 1.00 91.75 330 ILE A N 1
ATOM 2682 C CA . ILE A 1 330 ? -13.206 -13.107 15.930 1.00 91.75 330 ILE A CA 1
ATOM 2683 C C . ILE A 1 330 ? -13.259 -11.607 16.259 1.00 91.75 330 ILE A C 1
ATOM 2685 O O . ILE A 1 330 ? -13.628 -11.247 17.378 1.00 91.75 330 ILE A O 1
ATOM 2689 N N . LEU A 1 331 ? -12.907 -10.730 15.313 1.00 90.94 331 LEU A N 1
ATOM 2690 C CA . LEU A 1 331 ? -12.960 -9.277 15.508 1.00 90.94 331 LEU A CA 1
ATOM 2691 C C . LEU A 1 331 ? -14.404 -8.792 15.732 1.00 90.94 331 LEU A C 1
ATOM 2693 O O . LEU A 1 331 ? -14.636 -7.971 16.618 1.00 90.94 331 LEU A O 1
ATOM 2697 N N . ASP A 1 332 ? -15.379 -9.344 15.009 1.00 88.81 332 ASP A N 1
ATOM 2698 C CA . ASP A 1 332 ? -16.802 -9.022 15.170 1.00 88.81 332 ASP A CA 1
ATOM 2699 C C . ASP A 1 332 ? -17.350 -9.498 16.525 1.00 88.81 332 ASP A C 1
ATOM 2701 O O . ASP A 1 332 ? -18.125 -8.785 17.176 1.00 88.81 332 ASP A O 1
ATOM 2705 N N . GLN A 1 333 ? -16.901 -10.661 17.009 1.00 90.31 333 GLN A N 1
ATOM 2706 C CA . GLN A 1 333 ? -17.199 -11.141 18.362 1.00 90.31 333 GLN A CA 1
ATOM 2707 C C . GLN A 1 333 ? -16.572 -10.234 19.432 1.00 90.31 333 GLN A C 1
ATOM 2709 O O . GLN A 1 333 ? -17.216 -9.952 20.443 1.00 90.31 333 GLN A O 1
ATOM 2714 N N . CYS A 1 334 ? -15.360 -9.713 19.203 1.00 89.44 334 CYS A N 1
ATOM 2715 C CA . CYS A 1 334 ? -14.739 -8.727 20.092 1.00 89.44 334 CYS A CA 1
ATOM 2716 C C . CYS A 1 334 ? -15.568 -7.437 20.150 1.00 89.44 334 CYS A C 1
ATOM 2718 O O . CYS A 1 334 ? -15.904 -6.970 21.237 1.00 89.44 334 CYS A O 1
ATOM 2720 N N . THR A 1 335 ? -15.978 -6.892 19.001 1.00 85.38 335 THR A N 1
ATOM 2721 C CA . THR A 1 335 ? -16.837 -5.700 18.960 1.00 85.38 335 THR A CA 1
ATOM 2722 C C . THR A 1 335 ? -18.199 -5.959 19.622 1.00 85.38 335 THR A C 1
ATOM 2724 O O . THR A 1 335 ? -18.708 -5.104 20.348 1.00 85.38 335 THR A O 1
ATOM 2727 N N . SER A 1 336 ? -18.789 -7.143 19.432 1.00 87.81 336 SER A N 1
ATOM 2728 C CA . SER A 1 336 ? -20.056 -7.531 20.072 1.00 87.81 336 SER A CA 1
ATOM 2729 C C . SER A 1 336 ? -19.927 -7.642 21.594 1.00 87.81 336 SER A C 1
ATOM 2731 O O . SER A 1 336 ? -20.790 -7.152 22.325 1.00 87.81 336 SER A O 1
ATOM 2733 N N . TYR A 1 337 ? -18.819 -8.210 22.076 1.00 88.00 337 TYR A N 1
ATOM 2734 C CA . TYR A 1 337 ? -18.471 -8.236 23.494 1.00 88.00 337 TYR A CA 1
ATOM 2735 C C . TYR A 1 337 ? -18.357 -6.818 24.074 1.00 88.00 337 TYR A C 1
ATOM 2737 O O . TYR A 1 337 ? -18.934 -6.532 25.125 1.00 88.00 337 TYR A O 1
ATOM 2745 N N . CYS A 1 338 ? -17.689 -5.904 23.365 1.00 86.06 338 CYS A N 1
ATOM 2746 C CA . CYS A 1 338 ? -17.560 -4.515 23.796 1.00 86.06 338 CYS A CA 1
ATOM 2747 C C . CYS A 1 338 ? -18.922 -3.814 23.905 1.00 86.06 338 CYS A C 1
ATOM 2749 O O . CYS A 1 338 ? -19.212 -3.191 24.927 1.00 86.06 338 CYS A O 1
ATOM 2751 N N . ARG A 1 339 ? -19.810 -3.980 22.914 1.00 84.75 339 ARG A N 1
ATOM 2752 C CA . ARG A 1 339 ? -21.187 -3.444 22.970 1.00 84.75 339 ARG A CA 1
ATOM 2753 C C . ARG A 1 339 ? -21.961 -3.965 24.183 1.00 84.75 339 ARG A C 1
ATOM 2755 O O . ARG A 1 339 ? -22.658 -3.194 24.839 1.00 84.75 339 ARG A O 1
ATOM 2762 N N . LEU A 1 340 ? -21.815 -5.251 24.508 1.00 85.50 340 LEU A N 1
ATOM 2763 C CA . LEU A 1 340 ? -22.466 -5.855 25.671 1.00 85.50 340 LEU A CA 1
ATOM 2764 C C . LEU A 1 340 ? -21.981 -5.230 26.987 1.00 85.50 340 LEU A C 1
ATOM 2766 O O . LEU A 1 340 ? -22.803 -4.957 27.862 1.00 85.50 340 LEU A O 1
ATOM 2770 N N . ILE A 1 341 ? -20.678 -4.955 27.120 1.00 82.69 341 ILE A N 1
ATOM 2771 C CA . ILE A 1 341 ? 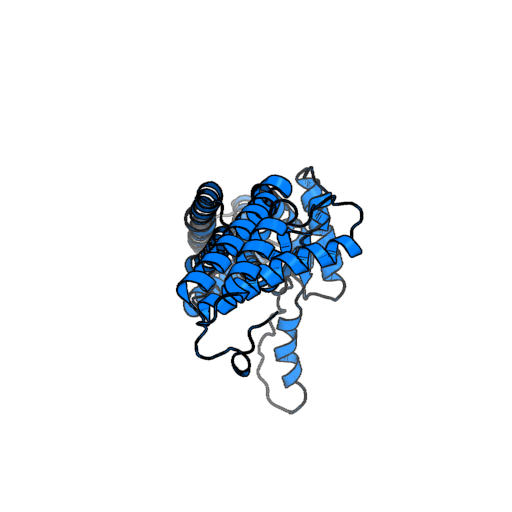-20.144 -4.246 28.292 1.00 82.69 341 ILE A CA 1
ATOM 2772 C C . ILE A 1 341 ? -20.716 -2.834 28.375 1.00 82.69 341 ILE A C 1
ATOM 2774 O O . ILE A 1 341 ? -21.253 -2.473 29.419 1.00 82.69 341 ILE A O 1
ATOM 2778 N N . HIS A 1 342 ? -20.642 -2.057 27.293 1.00 78.56 342 HIS A N 1
ATOM 2779 C CA . HIS A 1 342 ? -21.125 -0.673 27.272 1.00 78.56 342 HIS A CA 1
ATOM 2780 C C . HIS A 1 342 ? -22.608 -0.561 27.668 1.00 78.56 342 HIS A C 1
ATOM 2782 O O . HIS A 1 342 ? -22.970 0.312 28.460 1.00 78.56 342 HIS A O 1
ATOM 2788 N N . ASN A 1 343 ? -23.450 -1.487 27.198 1.00 77.19 343 ASN A N 1
ATOM 2789 C CA . ASN A 1 343 ? -24.867 -1.543 27.567 1.00 77.19 343 ASN A CA 1
ATOM 2790 C C . ASN A 1 343 ? -25.087 -1.963 29.029 1.00 77.19 343 ASN A C 1
ATOM 2792 O O . ASN A 1 343 ? -26.049 -1.537 29.653 1.00 77.19 343 ASN A O 1
ATOM 2796 N N . SER A 1 344 ? -24.208 -2.795 29.596 1.00 67.75 344 SER A N 1
ATOM 2797 C CA . SER A 1 344 ? -24.294 -3.183 31.013 1.00 67.75 344 SER A CA 1
ATOM 2798 C C . SER A 1 344 ? -23.783 -2.109 31.983 1.00 67.75 344 SER A C 1
ATOM 2800 O O . SER A 1 344 ? -24.125 -2.143 33.162 1.00 67.75 344 SER A O 1
ATOM 2802 N N . SER A 1 345 ? -22.962 -1.169 31.500 1.00 58.09 345 SER A N 1
ATOM 2803 C CA . SER A 1 345 ? -22.367 -0.086 32.295 1.00 58.09 345 SER A CA 1
ATOM 2804 C C . SER A 1 345 ? -23.116 1.248 32.194 1.00 58.09 345 SER A C 1
ATOM 2806 O O . SER A 1 345 ? -22.788 2.162 32.941 1.00 58.09 345 SER A O 1
ATOM 2808 N N . THR A 1 346 ? -24.097 1.391 31.296 1.00 48.97 346 THR A N 1
ATOM 2809 C CA . THR A 1 346 ? -24.970 2.574 31.237 1.00 48.97 346 THR A CA 1
ATOM 2810 C C . THR A 1 346 ? -26.087 2.418 32.276 1.00 48.97 346 THR A C 1
ATOM 2812 O O . THR A 1 346 ? -26.927 1.530 32.127 1.00 48.97 346 THR A O 1
ATOM 2815 N N . PRO A 1 347 ? -26.101 3.208 33.367 1.00 41.12 347 PRO A N 1
ATOM 2816 C CA . PRO A 1 347 ? -27.207 3.165 34.311 1.00 41.12 347 PRO A CA 1
ATOM 2817 C C . PRO A 1 347 ? -28.455 3.767 33.649 1.00 41.12 347 PRO A C 1
ATOM 2819 O O . PRO A 1 347 ? -28.362 4.786 32.963 1.00 41.12 347 PRO A O 1
ATOM 2822 N N . LEU A 1 348 ? -29.594 3.098 33.844 1.00 32.09 348 LEU A N 1
ATOM 2823 C CA . LEU A 1 348 ? -30.938 3.633 33.596 1.00 32.09 348 LEU A CA 1
ATOM 2824 C C . LEU A 1 348 ? -31.178 4.938 34.360 1.00 32.09 348 LEU A C 1
ATOM 2826 O O . LEU A 1 348 ? -30.729 5.012 35.531 1.00 32.09 348 LEU A O 1
#

Sequence (348 aa):
FGIQANLLPGYIPIRVASKILFVGESVQMFENEKQTSKNYSSEPILKNRIDEFTKDLHELSKREEFNLMAFEKIIDKIRTYVAEHLWVLIVEESDLRNQLKIIKDFFLLGRGELYLAFIDQAQHLLSSTATSTTQHDINLAFQQASRNVLMQDESLLQTFTLTITLTFILPRLQTVFVSESGSTESSSAVESGWNCLGLQHSVQWPLHILFTPAMLERYDRVFRFLLAVKRAQLDIQSCWTLQMVHKEKPTQKEEMAKLQLRTHMGFLVDNLQYYLQVDVIESQYGILLDKINSTRDFEAVKVAHENFLSALLAQSFVHMKSVSHCLREILDQCTSYCRLIHNSSTPL